Protein AF-A0A843VJZ0-F1 (afdb_monomer)

Radius of gyration: 26.39 Å; Cα contacts (8 Å, |Δi|>4): 184; chains: 1; bounding box: 66×62×60 Å

Mean predicted aligned error: 15.88 Å

Sequence (213 aa):
MGRRHRRNRHEMEWVTSPTYSGSPREALRLHPPTPLMLPHRANADVKLAGCDVPKGSNVLVNVWAIARNPAVWNLLEFRPERFADEDVDMKGHDFRLLPFGAGRRVCPGAQLGINMVQSMLGHLLHQFRWERRTRIISQPAPFFSLSAVSSLSSPATSIASRRAACLRQTLTSLNDLTKINRIVHGPAAGLLTNSTLSQPLIDSETKVPVAPW

Solvent-accessible surface area (backbone atoms only — not comparable to full-atom values): 13444 Å² total; per-residue (Å²): 128,74,72,68,67,64,60,56,56,70,74,50,52,59,70,73,30,47,50,56,65,13,35,62,57,41,47,33,36,78,56,37,93,53,40,42,51,76,74,41,67,36,90,48,71,43,74,56,98,86,42,82,42,54,53,69,40,79,45,68,50,54,43,49,57,52,38,59,32,67,94,81,37,86,70,96,66,92,55,22,52,64,52,60,83,39,97,74,43,61,86,28,83,30,86,66,36,45,66,35,38,44,72,99,74,33,47,91,56,44,69,59,52,54,54,48,52,53,51,52,51,49,52,51,61,72,45,33,44,80,44,76,64,77,76,85,75,84,72,88,75,75,93,83,49,85,68,56,77,64,65,76,75,64,77,89,52,64,49,74,44,73,34,69,74,50,53,53,52,54,52,50,51,52,54,48,49,53,48,50,48,42,68,77,56,43,99,76,72,80,81,85,85,79,90,81,79,82,82,84,87,80,86,78,90,73,91,72,84,88,74,93,133

Nearest PDB structures (foldseek):
  5e58-assembly2_B  TM=8.315E-01  e=1.758E-06  Neotoma lepida
  4mgj-assembly1_A  TM=8.203E-01  e=2.992E-06  Oryctolagus cuniculus
  5uda-assembly2_B  TM=8.075E-01  e=2.506E-06  Homo sapiens
  5em4-assembly2_B  TM=7.477E-01  e=1.865E-06  Oryctolagus cuniculus
  5e0e-assembly1_A  TM=8.015E-01  e=8.665E-06  Neotoma lepida

pLDDT: mean 73.0, std 22.23, range [28.52, 97.81]

Structure (mmCIF, N/CA/C/O backbone):
data_AF-A0A843VJZ0-F1
#
_entry.id   AF-A0A843VJZ0-F1
#
loop_
_atom_site.group_PDB
_atom_site.id
_atom_site.type_symbol
_atom_site.label_atom_id
_atom_site.label_alt_id
_atom_site.label_comp_id
_atom_site.label_asym_id
_atom_site.label_entity_id
_atom_site.label_seq_id
_atom_site.pdbx_PDB_ins_code
_atom_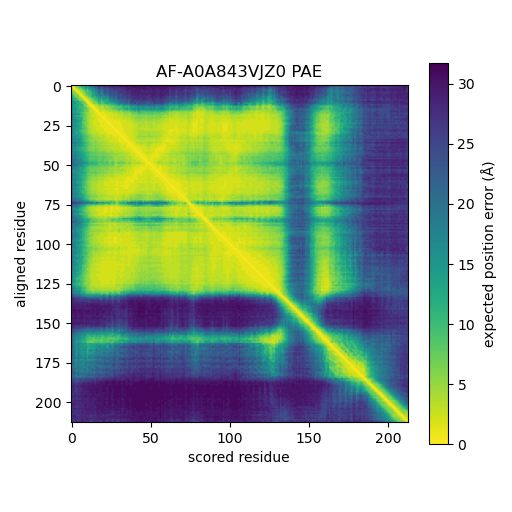site.Cartn_x
_atom_site.Cartn_y
_atom_site.Cartn_z
_atom_site.occupancy
_atom_site.B_iso_or_equiv
_atom_site.auth_seq_id
_atom_site.auth_comp_id
_atom_site.auth_asym_id
_atom_site.auth_atom_id
_atom_site.pdbx_PDB_model_num
ATOM 1 N N . MET A 1 1 ? 17.760 19.733 -35.807 1.00 40.78 1 MET A N 1
ATOM 2 C CA . MET A 1 1 ? 17.011 19.477 -34.550 1.00 40.78 1 MET A CA 1
ATOM 3 C C . MET A 1 1 ? 16.025 18.288 -34.581 1.00 40.78 1 MET A C 1
ATOM 5 O O . MET A 1 1 ? 15.711 17.785 -33.513 1.00 40.78 1 MET A O 1
ATOM 9 N N . GLY A 1 2 ? 15.581 17.753 -35.732 1.00 41.97 2 GLY A N 1
ATOM 10 C CA . GLY A 1 2 ? 14.480 16.760 -35.782 1.00 41.97 2 GLY A CA 1
ATOM 11 C C . GLY A 1 2 ? 14.785 15.263 -35.542 1.00 41.97 2 GLY A C 1
ATOM 12 O O . GLY A 1 2 ? 13.853 14.487 -35.360 1.00 41.97 2 GLY A O 1
ATOM 13 N N . ARG A 1 3 ? 16.051 14.808 -35.518 1.00 34.94 3 ARG A N 1
ATOM 14 C CA . ARG A 1 3 ? 16.377 13.360 -35.403 1.00 34.94 3 ARG A CA 1
ATOM 15 C C . ARG A 1 3 ? 16.546 12.833 -33.966 1.00 34.94 3 ARG A C 1
ATOM 17 O O . ARG A 1 3 ? 16.352 11.640 -33.753 1.00 34.94 3 ARG A O 1
ATOM 24 N N . ARG A 1 4 ? 16.871 13.687 -32.981 1.00 40.12 4 ARG A N 1
ATOM 25 C CA . ARG A 1 4 ? 16.952 13.291 -31.553 1.00 40.12 4 ARG A CA 1
ATOM 26 C C . ARG A 1 4 ? 15.564 13.081 -30.939 1.00 40.12 4 ARG A C 1
ATOM 28 O O . ARG A 1 4 ? 15.355 12.110 -30.228 1.00 40.12 4 ARG A O 1
ATOM 35 N N . HIS A 1 5 ? 14.601 13.936 -31.279 1.00 34.31 5 HIS A N 1
ATOM 36 C CA . HIS A 1 5 ? 13.263 13.909 -30.682 1.00 34.31 5 HIS A CA 1
ATOM 37 C C . HIS A 1 5 ? 12.421 12.686 -31.104 1.00 34.31 5 HIS A C 1
ATOM 39 O O . HIS A 1 5 ? 11.593 12.204 -30.338 1.00 34.31 5 HIS A O 1
ATOM 45 N N . ARG A 1 6 ? 12.664 12.132 -32.302 1.00 36.22 6 ARG A N 1
ATOM 46 C CA . ARG A 1 6 ? 11.943 10.951 -32.813 1.00 36.22 6 ARG A CA 1
ATOM 47 C C . ARG A 1 6 ? 12.453 9.625 -32.225 1.00 36.22 6 ARG A C 1
ATOM 49 O O . ARG A 1 6 ? 11.693 8.670 -32.159 1.00 36.22 6 ARG A O 1
ATOM 56 N N . ARG A 1 7 ? 13.713 9.569 -31.767 1.00 44.16 7 ARG A N 1
ATOM 57 C CA . ARG A 1 7 ? 14.338 8.351 -31.214 1.00 44.16 7 ARG A CA 1
ATOM 58 C C . ARG A 1 7 ? 13.906 8.070 -29.767 1.00 44.16 7 ARG A C 1
ATOM 60 O O . ARG A 1 7 ? 13.700 6.918 -29.421 1.00 44.16 7 ARG A O 1
ATOM 67 N N . ASN A 1 8 ? 13.656 9.118 -28.979 1.00 47.16 8 ASN A N 1
ATOM 68 C CA . ASN A 1 8 ? 13.219 8.987 -27.582 1.00 47.16 8 ASN A CA 1
ATOM 69 C C . ASN A 1 8 ? 11.754 8.537 -27.425 1.00 47.16 8 ASN A C 1
ATOM 71 O O . ASN A 1 8 ? 11.366 8.110 -26.344 1.00 47.16 8 ASN A O 1
ATOM 75 N N . ARG A 1 9 ? 10.923 8.648 -28.473 1.00 47.62 9 ARG A N 1
ATOM 76 C CA . ARG A 1 9 ? 9.475 8.397 -28.365 1.00 47.62 9 ARG A CA 1
ATOM 77 C C . ARG A 1 9 ? 9.140 6.907 -28.204 1.00 47.62 9 ARG A C 1
ATOM 79 O O . ARG A 1 9 ? 8.295 6.583 -27.384 1.00 47.62 9 ARG A O 1
ATOM 86 N N . HIS A 1 10 ? 9.851 6.020 -28.905 1.00 50.84 10 HIS A N 1
ATOM 87 C CA . HIS A 1 10 ? 9.716 4.564 -28.730 1.00 50.84 10 HIS A CA 1
ATOM 88 C C . HIS A 1 10 ? 10.416 4.049 -27.463 1.00 50.84 10 HIS A C 1
ATOM 90 O O . HIS A 1 10 ? 10.032 3.030 -26.904 1.00 50.84 10 HIS A O 1
ATOM 96 N N . GLU A 1 11 ? 11.440 4.757 -26.977 1.00 56.56 11 GLU A N 1
ATOM 97 C CA . GLU A 1 11 ? 12.234 4.321 -25.821 1.00 56.56 11 GLU A CA 1
ATOM 98 C C . GLU A 1 11 ? 11.494 4.493 -24.481 1.00 56.56 11 GLU A C 1
ATOM 100 O O . GLU A 1 11 ? 11.902 3.895 -23.492 1.00 56.56 11 GLU A O 1
ATOM 105 N N . MET A 1 12 ? 10.390 5.255 -24.442 1.00 59.66 12 MET A N 1
ATOM 106 C CA . MET A 1 12 ? 9.556 5.462 -23.243 1.00 59.66 12 MET A CA 1
ATOM 107 C C . MET A 1 12 ? 8.128 4.907 -23.358 1.00 59.66 12 MET A C 1
ATOM 109 O O . MET A 1 12 ? 7.332 5.076 -22.441 1.00 59.66 12 MET A O 1
ATOM 113 N N . GLU A 1 13 ? 7.803 4.195 -24.437 1.00 67.62 13 GLU A N 1
ATOM 114 C CA . GLU A 1 13 ? 6.479 3.589 -24.662 1.00 67.62 13 GLU A CA 1
ATOM 115 C C . GLU A 1 13 ? 6.115 2.541 -23.588 1.00 67.62 13 GLU A C 1
ATOM 117 O O . GLU A 1 13 ? 4.954 2.347 -23.233 1.00 67.62 13 GLU A O 1
ATOM 122 N N . TRP A 1 14 ? 7.121 1.923 -22.970 1.00 72.56 14 TRP A N 1
ATOM 123 C CA . TRP A 1 14 ? 6.929 0.990 -21.859 1.00 72.56 14 TRP A CA 1
ATOM 124 C C . TRP A 1 14 ? 6.528 1.677 -20.542 1.00 72.56 14 TRP A C 1
ATOM 126 O O . TRP A 1 14 ? 5.981 1.012 -19.666 1.00 72.56 14 TRP A O 1
ATOM 136 N N . VAL A 1 15 ? 6.748 2.988 -20.384 1.00 74.88 15 VAL A N 1
ATOM 137 C CA . VAL A 1 15 ? 6.322 3.749 -19.188 1.00 74.88 15 VAL A CA 1
ATOM 138 C C . VAL A 1 15 ? 4.796 3.873 -19.142 1.00 74.88 15 VAL A C 1
ATOM 140 O O . VAL A 1 15 ? 4.204 4.002 -18.077 1.00 74.88 15 VAL A O 1
ATOM 143 N N . THR A 1 16 ? 4.137 3.773 -20.295 1.00 77.25 16 THR A N 1
ATOM 144 C CA . THR A 1 16 ? 2.676 3.691 -20.398 1.00 77.25 16 THR A CA 1
ATOM 145 C C . THR A 1 16 ? 2.157 2.253 -20.403 1.00 77.25 16 THR A C 1
ATOM 147 O O . THR A 1 16 ? 0.953 2.047 -20.523 1.00 77.25 16 THR A O 1
ATOM 150 N N . SER A 1 17 ? 3.034 1.247 -20.283 1.00 86.06 17 SER A N 1
ATOM 151 C CA . SER A 1 17 ? 2.601 -0.152 -20.274 1.00 86.06 17 SER A CA 1
ATOM 152 C C . SER A 1 17 ? 1.854 -0.499 -18.979 1.00 86.06 17 SER A C 1
ATOM 154 O O . SER A 1 17 ? 2.269 -0.052 -17.901 1.00 86.06 17 SER A O 1
ATOM 156 N N . PRO A 1 18 ? 0.817 -1.355 -19.048 1.00 85.56 18 PRO A N 1
ATOM 157 C CA . PRO A 1 18 ? 0.077 -1.770 -17.860 1.00 85.56 18 PRO A CA 1
ATOM 158 C C . PRO A 1 18 ? 0.953 -2.473 -16.816 1.00 85.56 18 PRO A C 1
ATOM 160 O O . PRO A 1 18 ? 0.774 -2.281 -15.612 1.00 85.56 18 PRO A O 1
ATOM 163 N N . THR A 1 19 ? 1.959 -3.230 -17.265 1.00 88.62 19 THR A N 1
ATOM 164 C CA . THR A 1 19 ? 2.934 -3.890 -16.391 1.00 88.62 19 THR A CA 1
ATOM 165 C C . THR A 1 19 ? 3.706 -2.876 -15.550 1.00 88.62 19 THR A C 1
ATOM 167 O O . THR A 1 19 ? 3.837 -3.042 -14.337 1.00 88.62 19 THR A O 1
ATOM 170 N N . TYR A 1 20 ? 4.202 -1.793 -16.155 1.00 90.62 20 TYR A N 1
ATOM 171 C CA . TYR A 1 20 ? 4.941 -0.770 -15.415 1.00 90.62 20 TYR A CA 1
ATOM 172 C C . TYR A 1 20 ? 4.035 0.005 -14.453 1.00 90.62 20 TYR A C 1
ATOM 174 O O . TYR A 1 20 ? 4.377 0.141 -13.277 1.00 90.62 20 TYR A O 1
ATOM 182 N N . SER A 1 21 ? 2.868 0.470 -14.910 1.00 88.62 21 SER A N 1
ATOM 183 C CA . SER A 1 21 ? 1.948 1.236 -14.061 1.00 88.62 21 SER A CA 1
ATOM 184 C C . SER A 1 21 ? 1.389 0.409 -12.898 1.00 88.62 21 SER A C 1
ATOM 186 O O . SER A 1 21 ? 1.184 0.944 -11.807 1.00 88.62 21 SER A O 1
ATOM 188 N N . GLY A 1 22 ? 1.176 -0.895 -13.108 1.00 91.31 22 GLY A N 1
ATOM 189 C CA . GLY A 1 22 ? 0.698 -1.834 -12.093 1.00 91.31 22 GLY A CA 1
ATOM 190 C C . GLY A 1 22 ? 1.782 -2.342 -11.138 1.00 91.31 22 GLY A C 1
ATOM 191 O O . GLY A 1 22 ? 1.463 -2.776 -10.032 1.00 91.31 22 GLY A O 1
ATOM 192 N N . SER A 1 23 ? 3.066 -2.254 -11.504 1.00 92.31 23 SER A N 1
ATOM 193 C CA . SER A 1 23 ? 4.167 -2.818 -10.705 1.00 92.31 23 SER A CA 1
ATOM 194 C C . SER A 1 23 ? 4.259 -2.233 -9.288 1.00 92.31 23 SER A C 1
ATOM 196 O O . SER A 1 23 ? 4.361 -3.014 -8.341 1.00 92.31 23 SER A O 1
ATOM 198 N N . PRO A 1 24 ? 4.169 -0.902 -9.076 1.00 92.75 24 PRO A N 1
ATOM 199 C CA . PRO A 1 24 ? 4.152 -0.332 -7.728 1.00 92.75 24 PRO A CA 1
ATOM 200 C C . PRO A 1 24 ? 2.954 -0.793 -6.893 1.00 92.75 24 PRO A C 1
ATOM 202 O O . PRO A 1 24 ? 3.112 -1.057 -5.703 1.00 92.75 24 PRO A O 1
ATOM 205 N N . ARG A 1 25 ? 1.772 -0.921 -7.512 1.00 92.81 25 ARG A N 1
ATOM 206 C CA . ARG A 1 25 ? 0.550 -1.395 -6.842 1.00 92.81 25 ARG A CA 1
ATOM 207 C C . ARG A 1 25 ? 0.727 -2.834 -6.368 1.00 92.81 25 ARG A C 1
ATOM 209 O O . ARG A 1 25 ? 0.477 -3.131 -5.204 1.00 92.81 25 ARG A O 1
ATOM 216 N N . GLU A 1 26 ? 1.240 -3.701 -7.240 1.00 93.62 26 GLU A N 1
ATOM 217 C CA . GLU A 1 26 ? 1.457 -5.113 -6.917 1.00 93.62 26 GLU A CA 1
ATOM 218 C C . GLU A 1 26 ? 2.560 -5.307 -5.876 1.00 93.62 26 GLU A C 1
ATOM 220 O O . GLU A 1 26 ? 2.414 -6.100 -4.943 1.00 93.62 26 GLU A O 1
ATOM 225 N N . ALA A 1 27 ? 3.640 -4.529 -5.981 1.00 93.69 27 ALA A N 1
ATOM 226 C CA . ALA A 1 27 ? 4.720 -4.540 -5.004 1.00 93.69 27 ALA A CA 1
ATOM 227 C C . ALA A 1 27 ? 4.219 -4.130 -3.615 1.00 93.69 27 ALA A C 1
ATOM 229 O O . ALA A 1 27 ? 4.541 -4.796 -2.638 1.00 93.69 27 ALA A O 1
ATOM 230 N N . LEU A 1 28 ? 3.397 -3.082 -3.521 1.00 93.25 28 LEU A N 1
ATOM 231 C CA . LEU A 1 28 ? 2.836 -2.610 -2.254 1.00 93.25 28 LEU A CA 1
ATOM 232 C C . LEU A 1 28 ? 1.724 -3.518 -1.709 1.00 93.25 28 LEU A C 1
ATOM 234 O O . LEU A 1 28 ? 1.561 -3.603 -0.492 1.00 93.25 28 LEU A O 1
ATOM 238 N N . ARG A 1 29 ? 0.994 -4.233 -2.575 1.00 93.81 29 ARG A N 1
ATOM 239 C CA . ARG A 1 29 ? 0.046 -5.280 -2.166 1.00 93.81 29 ARG A CA 1
ATOM 240 C C . ARG A 1 29 ? 0.780 -6.431 -1.475 1.00 93.81 29 ARG A C 1
ATOM 242 O O . ARG A 1 29 ? 0.421 -6.843 -0.372 1.00 93.81 29 ARG A O 1
ATOM 249 N N . LEU A 1 30 ? 1.828 -6.956 -2.109 1.00 92.75 30 LEU A N 1
ATOM 250 C CA . LEU A 1 30 ? 2.592 -8.073 -1.555 1.00 92.75 30 LEU A CA 1
ATOM 251 C C . LEU A 1 30 ? 3.516 -7.626 -0.416 1.00 92.75 30 LEU A C 1
ATOM 253 O O . LEU A 1 30 ? 3.645 -8.330 0.581 1.00 92.75 30 LEU A O 1
ATOM 257 N N . HIS A 1 31 ? 4.110 -6.447 -0.486 1.00 92.50 31 HIS A N 1
ATOM 258 C CA . HIS A 1 31 ? 5.094 -5.980 0.488 1.00 92.50 31 HIS A CA 1
ATOM 259 C C . HIS A 1 31 ? 4.709 -4.604 1.046 1.00 92.50 31 HIS A C 1
ATOM 261 O O . HIS A 1 31 ? 5.428 -3.628 0.819 1.00 92.50 31 HIS A O 1
ATOM 267 N N . PRO A 1 32 ? 3.587 -4.500 1.787 1.00 91.12 32 PRO A N 1
ATOM 268 C CA . PRO A 1 32 ? 3.215 -3.247 2.425 1.00 91.12 32 PRO A CA 1
ATOM 269 C C . PRO A 1 32 ? 4.280 -2.880 3.474 1.00 91.12 32 PRO A C 1
ATOM 271 O O . PRO A 1 32 ? 4.565 -3.705 4.346 1.00 91.12 32 PRO A O 1
ATOM 274 N N . PRO A 1 33 ? 4.852 -1.661 3.443 1.00 90.06 33 PRO A N 1
ATOM 275 C CA . PRO A 1 33 ? 5.859 -1.236 4.421 1.00 90.06 33 PRO A CA 1
ATOM 276 C C . PRO A 1 33 ? 5.349 -1.251 5.869 1.00 90.06 33 PRO A C 1
ATOM 278 O O . PRO A 1 33 ? 6.116 -1.463 6.803 1.00 90.06 33 PRO A O 1
ATOM 281 N N . THR A 1 34 ? 4.043 -1.042 6.056 1.00 91.56 34 THR A N 1
ATOM 282 C CA . THR A 1 34 ? 3.358 -1.000 7.355 1.00 91.56 34 THR A CA 1
ATOM 283 C C . THR A 1 34 ? 2.251 -2.066 7.417 1.00 91.56 34 THR A C 1
ATOM 285 O O . THR A 1 34 ? 1.069 -1.739 7.359 1.00 91.56 34 THR A O 1
ATOM 288 N N . PRO A 1 35 ? 2.582 -3.364 7.557 1.00 93.31 35 PRO A N 1
ATOM 289 C CA . PRO A 1 35 ? 1.620 -4.467 7.413 1.00 93.31 35 PRO A CA 1
ATOM 290 C C . PRO A 1 35 ? 0.445 -4.456 8.411 1.00 93.31 35 PRO A C 1
ATOM 292 O O . PRO A 1 35 ? -0.605 -5.020 8.104 1.00 93.31 35 PRO A O 1
ATOM 295 N N . LEU A 1 36 ? 0.601 -3.810 9.573 1.00 95.12 36 LEU A N 1
ATOM 296 C CA . LEU A 1 36 ? -0.442 -3.641 10.601 1.00 95.12 36 LEU A CA 1
ATOM 297 C C . LEU A 1 36 ? -0.946 -2.193 10.746 1.00 95.12 36 LEU A C 1
ATOM 299 O O . LEU A 1 36 ? -1.737 -1.905 11.648 1.00 95.12 36 LEU A O 1
ATOM 303 N N . MET A 1 37 ? -0.496 -1.293 9.862 1.00 93.12 37 MET A N 1
ATOM 304 C CA . MET A 1 37 ? -0.720 0.155 9.947 1.00 93.12 37 MET A CA 1
ATOM 305 C C . MET A 1 37 ? -0.286 0.769 11.290 1.00 93.12 37 MET A C 1
ATOM 307 O O . MET A 1 37 ? 0.243 0.101 12.180 1.00 93.12 37 MET A O 1
ATOM 311 N N . LEU A 1 38 ? -0.432 2.089 11.415 1.00 93.44 38 LEU A N 1
ATOM 312 C CA . LEU A 1 38 ? -0.255 2.749 12.705 1.00 93.44 38 LEU A CA 1
ATOM 313 C C . LEU A 1 38 ? -1.465 2.442 13.603 1.00 93.44 38 LEU A C 1
ATOM 315 O O . LEU A 1 38 ? -2.593 2.453 13.103 1.00 93.44 38 LEU A O 1
ATOM 319 N N . PRO A 1 39 ? -1.266 2.203 14.913 1.00 94.56 39 PRO A N 1
ATOM 320 C CA . PRO A 1 39 ? -2.371 1.964 15.829 1.00 94.56 39 PRO A CA 1
ATOM 321 C C . PRO A 1 39 ? -3.369 3.125 15.827 1.00 94.56 39 PRO A C 1
ATOM 323 O O . PRO A 1 39 ? -3.003 4.292 15.989 1.00 94.56 39 PRO A O 1
ATOM 326 N N . HIS A 1 40 ? -4.647 2.792 15.691 1.00 95.00 40 HIS A N 1
ATOM 327 C CA . HIS A 1 40 ? -5.753 3.698 15.960 1.00 95.00 40 HIS A CA 1
ATOM 328 C C . HIS A 1 40 ? -6.211 3.530 17.407 1.00 95.00 40 HIS A C 1
ATOM 330 O O . HIS A 1 40 ? -6.046 2.464 17.995 1.00 95.00 40 HIS A O 1
ATOM 336 N N . ARG A 1 41 ? -6.826 4.568 17.978 1.00 95.81 41 ARG A N 1
ATOM 337 C CA . ARG A 1 41 ? -7.435 4.500 19.309 1.00 95.81 41 ARG A CA 1
ATOM 338 C C . ARG A 1 41 ? -8.927 4.787 19.220 1.00 95.81 41 ARG A C 1
ATOM 340 O O . ARG A 1 41 ? -9.324 5.764 18.583 1.00 95.81 41 ARG A O 1
ATOM 347 N N . ALA A 1 42 ? -9.741 3.939 19.842 1.00 96.31 42 ALA A N 1
ATOM 348 C CA . ALA A 1 42 ? -11.185 4.133 19.901 1.00 96.31 42 ALA A CA 1
ATOM 349 C C . ALA A 1 42 ? -11.520 5.357 20.771 1.00 96.31 42 ALA A C 1
ATOM 351 O O . ALA A 1 42 ? -11.132 5.424 21.937 1.00 96.31 42 ALA A O 1
ATOM 352 N N . ASN A 1 43 ? -12.243 6.331 20.214 1.00 95.62 43 ASN A N 1
ATOM 353 C CA . ASN A 1 43 ? -12.630 7.552 20.937 1.00 95.62 43 ASN A CA 1
ATOM 354 C C . ASN A 1 43 ? -13.950 7.411 21.715 1.00 95.62 43 ASN A C 1
ATOM 356 O O . ASN A 1 43 ? -14.241 8.241 22.577 1.00 95.62 43 ASN A O 1
ATOM 360 N N . ALA A 1 44 ? -14.721 6.368 21.423 1.00 96.56 44 ALA A N 1
ATOM 361 C CA . ALA A 1 44 ? -15.979 6.011 22.065 1.00 96.56 44 ALA A CA 1
ATOM 362 C C . ALA A 1 44 ? -16.132 4.484 22.043 1.00 96.56 44 ALA A C 1
ATOM 364 O O . ALA A 1 44 ? -15.377 3.811 21.336 1.00 96.56 44 ALA A O 1
ATOM 365 N N . ASP A 1 45 ? -17.099 3.970 22.797 1.00 97.00 45 ASP A N 1
ATOM 366 C CA . ASP A 1 45 ? -17.508 2.571 22.698 1.00 97.00 45 ASP A CA 1
ATOM 367 C C . ASP A 1 45 ? -18.167 2.357 21.331 1.00 97.00 45 ASP A C 1
ATOM 369 O O . ASP A 1 45 ? -19.095 3.078 20.955 1.00 97.00 45 ASP A O 1
ATOM 373 N N . VAL A 1 46 ? -17.642 1.416 20.548 1.00 96.12 46 VAL A N 1
ATOM 374 C CA . VAL A 1 46 ? -18.100 1.150 19.177 1.00 96.12 46 VAL A CA 1
ATOM 375 C C . VAL A 1 46 ? -18.228 -0.343 18.936 1.00 96.12 46 VAL A C 1
ATOM 377 O O . VAL A 1 46 ? -17.464 -1.133 19.480 1.00 96.12 46 VAL A O 1
ATOM 380 N N . LYS A 1 47 ? -19.158 -0.736 18.068 1.00 95.81 47 LYS A N 1
ATOM 381 C CA . LYS A 1 47 ? -19.323 -2.131 17.659 1.00 95.81 47 LYS A CA 1
ATOM 382 C C . LYS A 1 47 ? -18.690 -2.357 16.287 1.00 95.81 47 LYS A C 1
ATOM 384 O O . LYS A 1 47 ? -19.087 -1.716 15.316 1.00 95.81 47 LYS A O 1
ATOM 389 N N . LEU A 1 48 ? -17.712 -3.258 16.196 1.00 92.31 48 LEU A N 1
ATOM 390 C CA . LEU A 1 48 ? -17.011 -3.616 14.957 1.00 92.31 48 LEU A CA 1
ATOM 391 C C . LEU A 1 48 ? -17.244 -5.091 14.633 1.00 92.31 48 LEU A C 1
ATOM 393 O O . LEU A 1 48 ? -16.876 -5.956 15.417 1.00 92.31 48 LEU A O 1
ATOM 397 N N . ALA A 1 49 ? -17.849 -5.381 13.476 1.00 90.62 49 ALA A N 1
ATOM 398 C CA . ALA A 1 49 ? -18.140 -6.749 13.021 1.00 90.62 49 ALA A CA 1
ATOM 399 C C . ALA A 1 49 ? -18.862 -7.629 14.070 1.00 90.62 49 ALA A C 1
ATOM 401 O O . ALA A 1 49 ? -18.646 -8.833 14.140 1.00 90.62 49 ALA A O 1
ATOM 402 N N . GLY A 1 50 ? -19.714 -7.019 14.902 1.00 93.94 50 GLY A N 1
ATOM 403 C CA . GLY A 1 50 ? -20.424 -7.707 15.984 1.00 93.94 50 GLY A CA 1
ATOM 404 C C . GLY A 1 50 ? -19.696 -7.726 17.334 1.00 93.94 50 GLY A C 1
ATOM 405 O O . GLY A 1 50 ? -20.334 -8.054 18.329 1.00 93.94 50 GLY A O 1
ATOM 406 N N . CYS A 1 51 ? -18.428 -7.313 17.393 1.00 94.88 51 CYS A N 1
ATOM 407 C CA . CYS A 1 51 ? -17.634 -7.224 18.620 1.00 94.88 51 CYS A CA 1
ATOM 408 C C . CYS A 1 51 ? -17.715 -5.828 19.247 1.00 94.88 51 CYS A C 1
ATOM 410 O O . CYS A 1 51 ? -17.547 -4.825 18.548 1.00 94.88 51 CYS A O 1
ATOM 412 N N . ASP A 1 52 ? -17.908 -5.761 20.563 1.00 96.56 52 ASP A N 1
ATOM 413 C CA . ASP A 1 52 ? -17.886 -4.501 21.306 1.00 96.56 52 ASP A CA 1
ATOM 414 C C . ASP A 1 52 ? -16.435 -4.077 21.585 1.00 96.56 52 ASP A C 1
ATOM 416 O O . ASP A 1 52 ? -15.649 -4.813 22.183 1.00 96.56 52 ASP A O 1
ATOM 420 N N . VAL A 1 53 ? -16.066 -2.885 21.118 1.00 96.88 53 VAL A N 1
ATOM 421 C CA . VAL A 1 53 ? -14.738 -2.287 21.277 1.00 96.88 53 VAL A CA 1
ATOM 422 C C . VAL A 1 53 ? -14.859 -1.089 22.216 1.00 96.88 53 VAL A C 1
ATOM 424 O O . VAL A 1 53 ? -15.386 -0.049 21.809 1.00 96.88 53 VAL A O 1
ATOM 427 N N . PRO A 1 54 ? -14.374 -1.203 23.463 1.00 97.50 54 PRO A N 1
ATOM 428 C CA . PRO A 1 54 ? -14.496 -0.130 24.434 1.00 97.50 54 PRO A CA 1
ATOM 429 C C . PRO A 1 54 ? -13.592 1.054 24.084 1.00 97.50 54 PRO A C 1
ATOM 431 O O . PRO A 1 54 ? -12.523 0.912 23.469 1.00 97.50 54 PRO A O 1
ATOM 434 N N . LYS A 1 55 ? -14.000 2.239 24.530 1.00 97.81 55 LYS A N 1
ATOM 435 C CA . LYS A 1 55 ? -13.250 3.485 24.417 1.00 97.81 55 LYS A CA 1
ATOM 436 C C . LYS A 1 55 ? -11.840 3.311 24.976 1.00 97.81 55 LYS A C 1
ATOM 438 O O . LYS A 1 55 ? -11.621 2.762 26.050 1.00 97.81 55 LYS A O 1
ATOM 443 N N . GLY A 1 56 ? -10.863 3.840 24.249 1.00 96.38 56 GLY A N 1
ATOM 444 C CA . GLY A 1 56 ? -9.455 3.788 24.619 1.00 96.38 56 GLY A CA 1
ATOM 445 C C . GLY A 1 56 ? -8.707 2.558 24.106 1.00 96.38 56 GLY A C 1
ATOM 446 O O . GLY A 1 56 ? -7.478 2.574 24.195 1.00 96.38 56 GLY A O 1
ATOM 447 N N . SER A 1 57 ? -9.400 1.569 23.529 1.00 96.75 57 SER A N 1
ATOM 448 C CA . SER A 1 57 ? -8.790 0.387 22.905 1.00 96.75 57 SER A CA 1
ATOM 449 C C . SER A 1 57 ? -7.898 0.753 21.720 1.00 96.75 57 SER A C 1
ATOM 451 O O . SER A 1 57 ? -8.238 1.640 20.929 1.00 96.75 57 SER A O 1
ATOM 453 N N . ASN A 1 58 ? -6.782 0.033 21.574 1.00 95.75 58 ASN A N 1
ATOM 454 C CA . ASN A 1 58 ? -5.923 0.111 20.395 1.00 95.75 58 ASN A CA 1
ATOM 455 C C . ASN A 1 58 ? -6.464 -0.808 19.295 1.00 95.75 58 ASN A C 1
ATOM 457 O O . ASN A 1 58 ? -6.716 -1.986 19.532 1.00 95.75 58 ASN A O 1
ATOM 461 N N . VAL A 1 59 ? -6.604 -0.270 18.087 1.00 94.69 59 VAL A N 1
ATOM 462 C CA . VAL A 1 59 ? -7.109 -0.975 16.908 1.00 94.69 59 VAL A CA 1
ATOM 463 C C . VAL A 1 59 ? -6.027 -0.965 15.835 1.00 94.69 59 VAL A C 1
ATOM 465 O O . VAL A 1 59 ? -5.524 0.093 15.454 1.00 94.69 59 VAL A O 1
ATOM 468 N N . LEU A 1 60 ? -5.672 -2.150 15.348 1.00 95.00 60 LEU A N 1
ATOM 469 C CA . LEU A 1 60 ? -4.687 -2.356 14.289 1.00 95.00 60 LEU A CA 1
ATOM 470 C C . LEU A 1 60 ? -5.394 -2.878 13.042 1.00 95.00 60 LEU A C 1
ATOM 472 O O . LEU A 1 60 ? -6.262 -3.745 13.134 1.00 95.00 60 LEU A O 1
ATOM 476 N N . VAL A 1 61 ? -5.003 -2.371 11.874 1.00 94.44 61 VAL A N 1
ATOM 477 C CA . VAL A 1 61 ? -5.564 -2.811 10.593 1.00 94.44 61 VAL A CA 1
ATOM 478 C C . VAL A 1 61 ? -4.541 -3.701 9.908 1.00 94.44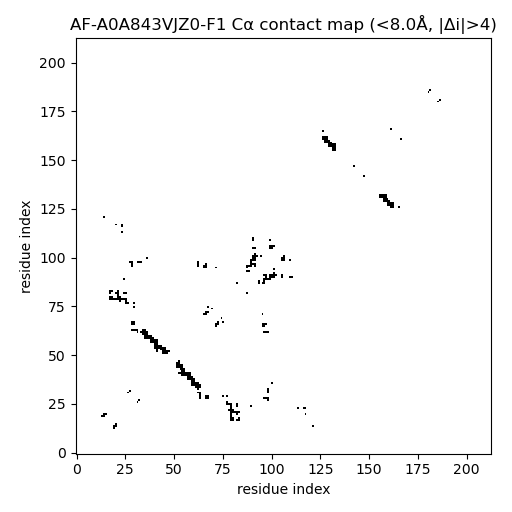 61 VAL A C 1
ATOM 480 O O . VAL A 1 61 ? -3.496 -3.232 9.462 1.00 94.44 61 VAL A O 1
ATOM 483 N N . ASN A 1 62 ? -4.847 -4.994 9.804 1.00 94.88 62 ASN A N 1
ATOM 484 C CA . ASN A 1 62 ? -3.968 -5.962 9.156 1.00 94.88 62 ASN A CA 1
ATOM 485 C C . ASN A 1 62 ? -4.081 -5.877 7.626 1.00 94.88 62 ASN A C 1
ATOM 487 O O . ASN A 1 62 ? -4.728 -6.701 6.976 1.00 94.88 62 ASN A O 1
ATOM 491 N N . VAL A 1 63 ? -3.443 -4.862 7.045 1.00 94.75 63 VAL A N 1
ATOM 492 C CA . VAL A 1 63 ? -3.430 -4.653 5.592 1.00 94.75 63 VAL A CA 1
ATOM 493 C C . VAL A 1 63 ? -2.699 -5.771 4.854 1.00 94.75 63 VAL A C 1
ATOM 495 O O . VAL A 1 63 ? -3.055 -6.076 3.719 1.00 94.75 63 VAL A O 1
ATOM 498 N N . TRP A 1 64 ? -1.730 -6.434 5.496 1.00 93.62 64 TRP A N 1
ATOM 499 C CA . TRP A 1 64 ? -1.025 -7.577 4.911 1.00 93.62 64 TRP A CA 1
ATOM 500 C C . TRP A 1 64 ? -1.963 -8.756 4.636 1.00 93.62 64 TRP A C 1
ATOM 502 O O . TRP A 1 64 ? -1.872 -9.370 3.571 1.00 93.62 64 TRP A O 1
ATOM 512 N N . ALA A 1 65 ? -2.880 -9.040 5.567 1.00 93.38 65 ALA A N 1
ATOM 513 C CA . ALA A 1 65 ? -3.889 -10.082 5.404 1.00 93.38 65 ALA A CA 1
ATOM 514 C C . ALA A 1 65 ? -4.936 -9.696 4.351 1.00 93.38 65 ALA A C 1
ATOM 516 O O . ALA A 1 65 ? -5.262 -10.513 3.493 1.00 93.38 65 ALA A O 1
ATOM 517 N N . ILE A 1 66 ? -5.411 -8.444 4.362 1.00 92.81 66 ILE A N 1
ATOM 518 C CA . ILE A 1 66 ? -6.374 -7.938 3.366 1.00 92.81 66 ILE A CA 1
ATOM 519 C C . ILE A 1 66 ? -5.806 -8.077 1.948 1.00 92.81 66 ILE A C 1
ATOM 521 O O . ILE A 1 66 ? -6.456 -8.632 1.064 1.00 92.81 66 ILE A O 1
ATOM 525 N N . ALA A 1 67 ? -4.555 -7.659 1.750 1.00 91.50 67 ALA A N 1
ATOM 526 C CA . ALA A 1 67 ? -3.866 -7.690 0.462 1.00 91.50 67 ALA A CA 1
ATOM 527 C C . ALA A 1 67 ? -3.588 -9.111 -0.080 1.00 91.50 67 ALA A C 1
ATOM 529 O O . ALA A 1 67 ? -3.163 -9.273 -1.227 1.00 91.50 67 ALA A O 1
ATOM 530 N N . ARG A 1 68 ? -3.810 -10.147 0.739 1.00 91.44 68 ARG A N 1
ATOM 531 C CA . ARG A 1 68 ? -3.600 -11.572 0.425 1.00 91.44 68 ARG A CA 1
ATOM 532 C C . ARG A 1 68 ? -4.861 -12.415 0.539 1.00 91.44 68 ARG A C 1
ATOM 534 O O . ARG A 1 68 ? -4.785 -13.629 0.373 1.00 91.44 68 ARG A O 1
ATOM 541 N N . ASN A 1 69 ? -5.995 -11.798 0.850 1.00 92.06 69 ASN A N 1
ATOM 542 C CA . ASN A 1 69 ? -7.236 -12.524 1.025 1.00 92.06 69 ASN A CA 1
ATOM 543 C C . ASN A 1 69 ? -7.645 -13.171 -0.314 1.00 92.06 69 ASN A C 1
ATOM 545 O O . ASN A 1 69 ? -7.904 -12.427 -1.261 1.00 92.06 69 ASN A O 1
ATOM 549 N N . PRO A 1 70 ? -7.742 -14.512 -0.410 1.00 90.50 70 PRO A N 1
ATOM 550 C CA . PRO A 1 70 ? -8.096 -15.195 -1.654 1.00 90.50 70 PRO A CA 1
ATOM 551 C C . PRO A 1 70 ? -9.522 -14.890 -2.127 1.00 90.50 70 PRO A C 1
ATOM 553 O O . PRO A 1 70 ? -9.808 -15.035 -3.308 1.00 90.50 70 PRO A O 1
ATOM 556 N N . ALA A 1 71 ? -10.406 -14.425 -1.235 1.00 90.19 71 ALA A N 1
ATOM 557 C CA . ALA A 1 71 ? -11.743 -13.965 -1.613 1.00 90.19 71 ALA A CA 1
ATOM 558 C C . ALA A 1 71 ? -11.721 -12.638 -2.396 1.00 90.19 71 ALA A C 1
ATOM 560 O O . ALA A 1 71 ? -12.711 -12.280 -3.023 1.00 90.19 71 ALA A O 1
ATOM 561 N N . VAL A 1 72 ? -10.608 -11.899 -2.335 1.00 88.31 72 VAL A N 1
ATOM 562 C CA . VAL A 1 72 ? -10.429 -10.589 -2.978 1.00 88.31 72 VAL A CA 1
ATOM 563 C C . VAL A 1 72 ? -9.365 -10.645 -4.077 1.00 88.31 72 VAL A C 1
ATOM 565 O O . VAL A 1 72 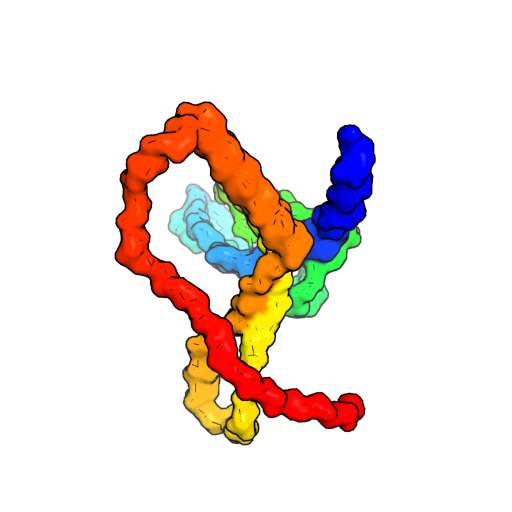? -9.521 -10.016 -5.118 1.00 88.31 72 VAL A O 1
ATOM 568 N N . TRP A 1 73 ? -8.279 -11.393 -3.859 1.00 88.06 73 TRP A N 1
ATOM 569 C CA . TRP A 1 73 ? -7.110 -11.445 -4.733 1.00 88.06 73 TRP A CA 1
ATOM 570 C C . TRP A 1 73 ? -6.823 -12.874 -5.208 1.00 88.06 73 TRP A C 1
ATOM 572 O O . TRP A 1 73 ? -6.527 -13.759 -4.409 1.00 88.06 73 TRP A O 1
ATOM 582 N N . ASN A 1 74 ? -6.808 -13.081 -6.527 1.00 77.25 74 ASN A N 1
ATOM 583 C CA . ASN A 1 74 ? -6.397 -14.353 -7.129 1.00 77.25 74 ASN A CA 1
ATOM 584 C C . ASN A 1 74 ? -4.868 -14.545 -7.041 1.00 77.25 74 ASN A C 1
ATOM 586 O O . ASN A 1 74 ? -4.132 -13.754 -7.640 1.00 77.25 74 ASN A O 1
ATOM 590 N N . LEU A 1 75 ? -4.437 -15.623 -6.362 1.00 73.81 75 LEU A N 1
ATOM 591 C CA . LEU A 1 75 ? -3.056 -16.124 -6.179 1.00 73.81 75 LEU A CA 1
ATOM 592 C C . LEU A 1 75 ? -2.061 -15.140 -5.508 1.00 73.81 75 LEU A C 1
ATOM 594 O O . LEU A 1 75 ? -2.124 -13.923 -5.658 1.00 73.81 75 LEU A O 1
ATOM 598 N N . LEU A 1 76 ? -1.076 -15.677 -4.771 1.00 81.12 76 LEU A N 1
ATOM 599 C CA . LEU A 1 76 ? 0.018 -14.900 -4.145 1.00 81.12 76 LEU A CA 1
ATOM 600 C C . LEU A 1 76 ? 1.140 -14.515 -5.129 1.00 81.12 76 LEU A C 1
ATOM 602 O O . LEU A 1 76 ? 2.207 -14.066 -4.716 1.00 81.12 76 LEU A O 1
ATOM 606 N N . GLU A 1 77 ? 0.903 -14.694 -6.423 1.00 88.50 77 GLU A N 1
ATOM 607 C CA . GLU A 1 77 ? 1.849 -14.367 -7.480 1.00 88.50 77 GLU A CA 1
ATOM 608 C C . GLU A 1 77 ? 1.953 -12.850 -7.682 1.00 88.50 77 GLU A C 1
ATOM 610 O O . GLU A 1 77 ? 0.963 -12.123 -7.552 1.00 88.50 77 GLU A O 1
ATOM 615 N N . PHE A 1 78 ? 3.159 -12.380 -8.006 1.00 91.19 78 PHE A N 1
ATOM 616 C CA . PHE A 1 78 ? 3.399 -11.005 -8.430 1.00 91.19 78 PHE A CA 1
ATOM 617 C C . PHE A 1 78 ? 2.953 -10.849 -9.890 1.00 91.19 78 PHE A C 1
ATOM 619 O O . PHE A 1 78 ? 3.675 -11.251 -10.801 1.00 91.19 78 PHE A O 1
ATOM 626 N N . ARG A 1 79 ? 1.769 -10.265 -10.110 1.00 90.75 79 ARG A N 1
ATOM 627 C CA . ARG A 1 79 ? 1.191 -10.042 -11.445 1.00 90.75 79 ARG A CA 1
ATOM 628 C C . ARG A 1 79 ? 0.704 -8.595 -11.617 1.00 90.75 79 ARG A C 1
ATOM 630 O O . ARG A 1 79 ? -0.477 -8.327 -11.377 1.00 90.75 79 ARG A O 1
ATOM 637 N N . PRO A 1 80 ? 1.582 -7.656 -12.015 1.00 91.19 80 PRO A N 1
ATOM 638 C CA . PRO A 1 80 ? 1.25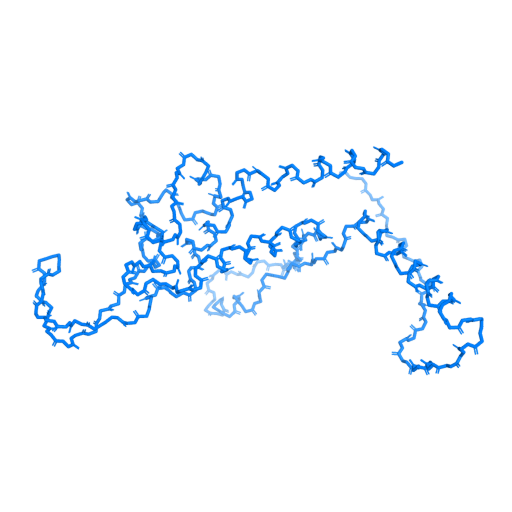5 -6.238 -12.204 1.00 91.19 80 PRO A CA 1
ATOM 639 C C . PRO A 1 80 ? 0.072 -5.965 -13.135 1.00 91.19 80 PRO A C 1
ATOM 641 O O . PRO A 1 80 ? -0.675 -5.012 -12.924 1.00 91.19 80 PRO A O 1
ATOM 644 N N . GLU A 1 81 ? -0.119 -6.818 -14.140 1.00 90.38 81 GLU A N 1
ATOM 645 C CA . GLU A 1 81 ? -1.159 -6.702 -15.163 1.00 90.38 81 GLU A CA 1
ATOM 646 C C . GLU A 1 81 ? -2.568 -6.742 -14.565 1.00 90.38 81 GLU A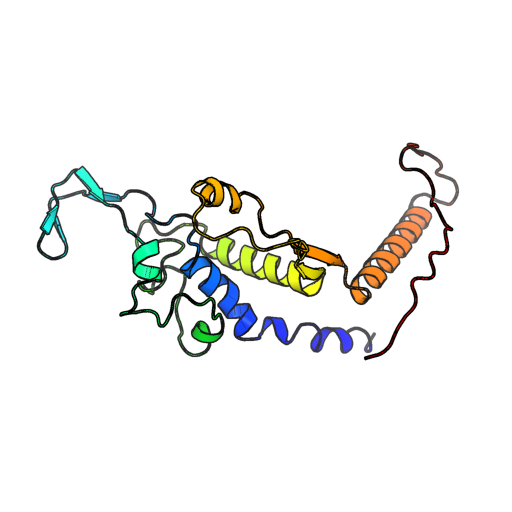 C 1
ATOM 648 O O . GLU A 1 81 ? -3.495 -6.219 -15.169 1.00 90.38 81 GLU A O 1
ATOM 653 N N . ARG A 1 82 ? -2.747 -7.272 -13.343 1.00 89.12 82 ARG A N 1
ATOM 654 C CA . ARG A 1 82 ? -4.061 -7.285 -12.673 1.00 89.12 82 ARG A CA 1
ATOM 655 C C . ARG A 1 82 ? -4.667 -5.892 -12.487 1.00 89.12 82 ARG A C 1
ATOM 657 O O . ARG A 1 82 ? -5.874 -5.767 -12.353 1.00 89.12 82 ARG A O 1
ATOM 664 N N . PHE A 1 83 ? -3.825 -4.864 -12.437 1.00 89.12 83 PHE A N 1
ATOM 665 C CA . PHE A 1 83 ? -4.244 -3.476 -12.252 1.00 89.12 83 PHE A CA 1
ATOM 666 C C . PHE A 1 83 ? -4.498 -2.745 -13.573 1.00 89.12 83 PHE A C 1
ATOM 668 O O . PHE A 1 83 ? -4.698 -1.531 -13.559 1.00 89.12 83 PHE A O 1
ATOM 675 N N . ALA A 1 84 ? -4.404 -3.455 -14.701 1.00 85.06 84 ALA A N 1
ATOM 676 C CA . ALA A 1 84 ? -4.775 -2.951 -16.016 1.00 85.06 84 ALA A CA 1
ATOM 677 C C . ALA A 1 84 ? -6.295 -2.984 -16.204 1.00 85.06 84 ALA A C 1
ATOM 679 O O . ALA A 1 84 ? -6.874 -2.017 -16.690 1.00 85.06 84 ALA A O 1
ATOM 680 N N . ASP A 1 85 ? -6.910 -4.092 -15.786 1.00 76.94 85 ASP A N 1
ATOM 681 C CA . ASP A 1 85 ? -8.329 -4.375 -16.009 1.00 76.94 85 ASP A CA 1
ATOM 682 C C . ASP A 1 85 ? -9.220 -3.818 -14.888 1.00 76.94 85 ASP A C 1
ATOM 684 O O . ASP A 1 85 ? -10.400 -3.544 -15.101 1.00 76.94 85 ASP A O 1
ATOM 688 N N . GLU A 1 86 ? -8.654 -3.625 -13.693 1.00 79.50 86 GLU A N 1
ATOM 689 C CA . GLU A 1 86 ? -9.354 -3.097 -12.525 1.00 79.50 86 GLU A CA 1
ATOM 690 C C . GLU A 1 86 ? -8.754 -1.764 -12.065 1.00 79.50 86 GLU A C 1
ATOM 692 O O . GLU A 1 86 ? -7.559 -1.668 -11.763 1.00 79.50 86 GLU A O 1
ATOM 697 N N . ASP A 1 87 ? -9.604 -0.741 -11.938 1.00 81.81 87 ASP A N 1
ATOM 698 C CA . ASP A 1 87 ? -9.229 0.563 -11.381 1.00 81.81 87 ASP A CA 1
ATOM 699 C C . ASP A 1 87 ? -9.140 0.498 -9.846 1.00 81.81 87 ASP A C 1
ATOM 701 O O . ASP A 1 87 ? -10.015 0.959 -9.115 1.00 81.81 87 ASP A O 1
ATOM 705 N N . VAL A 1 88 ? -8.088 -0.161 -9.349 1.00 88.00 88 VAL A N 1
ATOM 706 C CA . VAL A 1 88 ? -7.777 -0.228 -7.915 1.00 88.00 88 VAL A CA 1
ATOM 707 C C . VAL A 1 88 ? -6.922 0.970 -7.521 1.00 88.00 88 VAL A C 1
ATOM 709 O O . VAL A 1 88 ? -5.777 1.131 -7.966 1.00 88.00 88 VAL A O 1
ATOM 712 N N . ASP A 1 89 ? -7.459 1.782 -6.619 1.00 87.38 89 ASP A N 1
ATOM 713 C CA . ASP A 1 89 ? -6.787 2.960 -6.095 1.00 87.38 89 ASP A CA 1
ATOM 714 C C . ASP A 1 89 ? -5.851 2.638 -4.909 1.00 87.38 89 ASP A C 1
ATOM 716 O O . ASP A 1 89 ? -6.109 1.754 -4.098 1.00 87.38 89 ASP A O 1
ATOM 720 N N . MET A 1 90 ? -4.758 3.399 -4.784 1.00 89.12 90 MET A N 1
ATOM 721 C CA . MET A 1 90 ? -3.822 3.345 -3.646 1.00 89.12 90 MET A CA 1
ATOM 722 C C . MET A 1 90 ? -3.997 4.513 -2.665 1.00 89.12 90 MET A C 1
ATOM 724 O O . MET A 1 90 ? -3.298 4.571 -1.652 1.00 89.12 90 MET A O 1
ATOM 728 N N . LYS A 1 91 ? -4.879 5.475 -2.960 1.00 86.69 91 LYS A N 1
ATOM 729 C CA . LYS A 1 91 ? -5.068 6.707 -2.176 1.00 86.69 91 LYS A CA 1
ATOM 730 C C . LYS A 1 91 ? -6.038 6.521 -1.004 1.00 86.69 91 LYS A C 1
ATOM 732 O O . LYS A 1 91 ? -6.325 7.484 -0.296 1.00 86.69 91 LYS A O 1
ATOM 737 N N . GLY A 1 92 ? -6.493 5.291 -0.770 1.00 88.94 92 GLY A N 1
ATOM 738 C CA . GLY A 1 92 ? -7.346 4.926 0.358 1.00 88.94 92 GLY A CA 1
ATOM 739 C C . GLY A 1 92 ? -8.844 4.961 0.054 1.00 88.94 92 GLY A C 1
ATOM 740 O O . GLY A 1 92 ? -9.635 4.950 0.996 1.00 88.94 92 GLY A O 1
ATOM 741 N N . HIS A 1 93 ? -9.240 5.011 -1.224 1.00 90.31 93 HIS A N 1
ATOM 742 C CA . HIS A 1 93 ? -10.640 4.845 -1.632 1.00 90.31 93 HIS A CA 1
ATOM 743 C C . HIS A 1 93 ? -11.035 3.374 -1.818 1.00 90.31 93 HIS A C 1
ATOM 745 O O . HIS A 1 93 ? -12.190 3.024 -1.587 1.00 90.31 93 HIS A O 1
ATOM 751 N N . ASP A 1 94 ? -10.081 2.510 -2.176 1.00 92.75 94 ASP A N 1
ATOM 752 C CA . ASP A 1 94 ? -10.300 1.071 -2.321 1.00 92.75 94 ASP A CA 1
ATOM 753 C C . ASP A 1 94 ? -9.714 0.303 -1.125 1.00 92.75 94 ASP A C 1
ATOM 755 O O . ASP A 1 94 ? -8.503 0.267 -0.901 1.00 92.75 94 ASP A O 1
ATOM 759 N N . PHE A 1 95 ? -10.581 -0.340 -0.340 1.00 92.81 95 PHE A N 1
ATOM 760 C CA . PHE A 1 95 ? -10.174 -1.087 0.855 1.00 92.81 95 PHE A CA 1
ATOM 761 C C . PHE A 1 95 ? -9.461 -2.406 0.543 1.00 92.81 95 PHE A C 1
ATOM 763 O O . PHE A 1 95 ? -8.895 -3.013 1.452 1.00 92.81 95 PHE A O 1
ATOM 770 N N . ARG A 1 96 ? -9.441 -2.848 -0.721 1.00 92.00 96 ARG A N 1
ATOM 771 C CA . ARG A 1 96 ? -8.687 -4.034 -1.148 1.00 92.00 96 ARG A CA 1
ATOM 772 C C . ARG A 1 96 ? -7.176 -3.782 -1.139 1.00 92.00 96 ARG A C 1
ATOM 774 O O . ARG A 1 96 ? -6.410 -4.734 -0.979 1.00 92.00 96 ARG A O 1
ATOM 781 N N . LEU A 1 97 ? -6.748 -2.521 -1.283 1.00 93.31 97 LEU A N 1
ATOM 782 C CA . LEU A 1 97 ? -5.346 -2.104 -1.344 1.00 93.31 97 LEU A CA 1
ATOM 783 C C . LEU A 1 97 ? -5.109 -0.826 -0.522 1.00 93.31 97 LEU A C 1
ATOM 785 O O . LEU A 1 97 ? -5.347 0.286 -0.976 1.00 93.31 97 LEU A O 1
ATOM 789 N N . LEU A 1 98 ? -4.562 -0.979 0.689 1.00 94.81 98 LEU A N 1
ATOM 790 C CA . LEU A 1 98 ? -4.393 0.123 1.651 1.00 94.81 98 LEU A CA 1
ATOM 791 C C . LEU A 1 98 ? -2.930 0.388 2.055 1.00 94.81 98 LEU A C 1
ATOM 793 O O . LEU A 1 98 ? -2.638 0.459 3.248 1.00 94.81 98 LEU A O 1
ATOM 797 N N . PRO A 1 99 ? -1.978 0.565 1.122 1.00 93.06 99 PRO A N 1
ATOM 798 C CA . PRO A 1 99 ? -0.565 0.725 1.472 1.00 93.06 99 PRO A CA 1
ATOM 799 C C . PRO A 1 99 ? -0.262 2.021 2.236 1.00 93.06 99 PRO A C 1
ATOM 801 O O . PRO A 1 99 ? 0.753 2.108 2.922 1.00 93.06 99 PRO A O 1
ATOM 804 N N . PHE A 1 100 ? -1.154 3.010 2.151 1.00 94.81 100 PHE A N 1
ATOM 805 C CA . PHE A 1 100 ? -1.039 4.309 2.816 1.00 94.81 100 PHE A CA 1
ATOM 806 C C . PHE A 1 100 ? -2.158 4.566 3.840 1.00 94.81 100 PHE A C 1
ATOM 808 O O . PHE A 1 100 ? -2.301 5.688 4.333 1.00 94.81 100 PHE A O 1
ATOM 815 N N . GLY A 1 101 ? -2.949 3.539 4.170 1.00 93.88 101 GLY A N 1
ATOM 816 C CA . GLY A 1 101 ? -4.157 3.674 4.983 1.00 93.88 101 GLY A CA 1
ATOM 817 C C . GLY A 1 101 ? -5.308 4.369 4.243 1.00 93.88 101 GLY A C 1
ATOM 818 O O . GLY A 1 101 ? -5.269 4.544 3.028 1.00 93.88 101 GLY A O 1
ATOM 819 N N . ALA A 1 102 ? -6.347 4.753 4.988 1.00 94.19 102 ALA A N 1
ATOM 820 C CA . ALA A 1 102 ? -7.548 5.407 4.465 1.00 94.19 102 ALA A CA 1
ATOM 821 C C . ALA A 1 102 ? -8.175 6.368 5.493 1.00 94.19 102 ALA A C 1
ATOM 823 O O . ALA A 1 102 ? -7.830 6.369 6.681 1.00 94.19 102 ALA A O 1
ATOM 824 N N . GLY A 1 103 ? -9.127 7.185 5.036 1.00 93.88 103 GLY A N 1
ATOM 825 C CA . GLY A 1 103 ? -9.918 8.079 5.884 1.00 93.88 103 GLY A CA 1
ATOM 826 C C . GLY A 1 103 ? -9.108 9.214 6.522 1.00 93.88 103 GLY A C 1
ATOM 827 O O . GLY A 1 103 ? -8.105 9.672 5.983 1.00 93.88 103 GLY A O 1
ATOM 828 N N . ARG A 1 104 ? -9.529 9.683 7.707 1.00 93.75 104 ARG A N 1
ATOM 829 C CA . ARG A 1 104 ? -8.962 10.892 8.353 1.00 93.75 104 ARG A CA 1
ATOM 830 C C . ARG A 1 104 ? -7.468 10.815 8.688 1.00 93.75 104 ARG A C 1
ATOM 832 O O . ARG A 1 104 ? -6.865 11.839 8.994 1.00 93.75 104 ARG A O 1
ATOM 839 N N . ARG A 1 105 ? -6.903 9.606 8.767 1.00 94.75 105 ARG A N 1
ATOM 840 C CA . ARG A 1 105 ? -5.493 9.358 9.119 1.00 94.75 105 ARG A CA 1
ATOM 841 C C . ARG A 1 105 ? -4.730 8.702 7.967 1.00 94.75 105 ARG A C 1
ATOM 843 O O . ARG A 1 105 ? -3.704 8.077 8.212 1.00 94.75 105 ARG A O 1
ATOM 850 N N . VAL A 1 106 ? -5.230 8.845 6.736 1.00 94.75 106 VAL A N 1
ATOM 851 C CA . VAL A 1 106 ? -4.491 8.476 5.526 1.00 94.75 106 VAL A CA 1
ATOM 852 C C . VAL A 1 106 ? -3.135 9.182 5.505 1.00 94.75 106 VAL A C 1
ATOM 854 O O . VAL A 1 106 ? -3.007 10.315 5.978 1.00 94.75 106 VAL A O 1
ATOM 857 N N . CYS A 1 107 ? -2.110 8.503 4.990 1.00 95.06 107 CYS A N 1
ATOM 858 C CA . CYS A 1 107 ? -0.765 9.054 4.914 1.00 95.06 107 CYS A CA 1
ATOM 859 C C . CYS A 1 107 ? -0.780 10.397 4.156 1.00 95.06 107 CYS A C 1
ATOM 861 O O . CYS A 1 107 ? -1.122 10.418 2.970 1.00 95.06 107 CYS A O 1
ATOM 863 N N . PRO A 1 108 ? -0.342 11.509 4.776 1.00 95.12 108 PRO A N 1
ATOM 864 C CA . PRO A 1 108 ? -0.284 12.799 4.088 1.00 95.12 108 PRO A CA 1
ATOM 865 C C . PRO A 1 108 ? 0.734 12.796 2.934 1.00 95.12 108 PRO A C 1
ATOM 867 O O . PRO A 1 108 ? 0.632 13.599 2.013 1.00 95.12 108 PRO A O 1
ATOM 870 N N . GLY A 1 109 ? 1.698 11.869 2.956 1.00 94.50 109 GLY A N 1
ATOM 871 C CA . GLY A 1 109 ? 2.711 11.685 1.917 1.00 94.50 109 GLY A CA 1
ATOM 872 C C . GLY A 1 109 ? 2.339 10.691 0.813 1.00 94.50 109 GLY A C 1
ATOM 873 O O . GLY A 1 109 ? 3.204 10.384 -0.003 1.00 94.50 109 GLY A O 1
ATOM 874 N N . ALA A 1 110 ? 1.103 10.173 0.761 1.00 92.62 110 ALA A N 1
ATOM 875 C CA . ALA A 1 110 ? 0.727 9.102 -0.173 1.00 92.62 110 ALA A CA 1
ATOM 876 C C . ALA A 1 110 ? 1.022 9.452 -1.644 1.00 92.62 110 ALA A C 1
ATOM 878 O O . ALA A 1 110 ? 1.693 8.691 -2.336 1.00 92.62 110 ALA A O 1
ATOM 879 N N . GLN A 1 111 ? 0.591 10.632 -2.114 1.00 92.31 111 GLN A N 1
ATOM 880 C CA . GLN A 1 111 ? 0.834 11.065 -3.501 1.00 92.31 111 GLN A CA 1
ATOM 881 C C . GLN A 1 111 ? 2.325 11.178 -3.817 1.00 92.31 111 GLN A C 1
ATOM 883 O O . GLN A 1 111 ? 2.780 10.724 -4.865 1.00 92.31 111 GLN A O 1
ATOM 888 N N . LEU A 1 112 ? 3.092 11.766 -2.895 1.00 94.88 112 LEU A N 1
ATOM 889 C CA . LEU A 1 112 ? 4.531 11.918 -3.064 1.00 94.88 112 LEU A CA 1
ATOM 890 C C . LEU A 1 112 ? 5.211 10.548 -3.149 1.00 94.88 112 LEU A C 1
ATOM 892 O O . LEU A 1 112 ? 6.005 10.323 -4.057 1.00 94.88 112 LEU A O 1
ATOM 896 N N . GLY A 1 113 ? 4.858 9.623 -2.252 1.00 92.31 113 GLY A N 1
ATOM 897 C CA . GLY A 1 113 ? 5.396 8.265 -2.239 1.00 92.31 113 GLY A CA 1
ATOM 898 C C . GLY A 1 113 ? 5.103 7.504 -3.531 1.00 92.31 113 GLY A C 1
ATOM 899 O O . GLY A 1 113 ? 6.018 6.935 -4.122 1.00 92.31 113 GLY A O 1
ATOM 900 N N . ILE A 1 114 ? 3.857 7.551 -4.013 1.00 90.88 114 ILE A N 1
ATOM 901 C CA . ILE A 1 114 ? 3.450 6.907 -5.273 1.00 90.88 114 ILE A CA 1
ATOM 902 C C . ILE A 1 114 ? 4.277 7.451 -6.446 1.00 90.88 114 ILE A C 1
ATOM 904 O O . ILE A 1 114 ? 4.889 6.674 -7.183 1.00 90.88 114 ILE A O 1
ATOM 908 N N . ASN A 1 115 ? 4.361 8.778 -6.573 1.00 91.75 115 ASN A N 1
ATOM 909 C CA . ASN A 1 115 ? 5.085 9.431 -7.664 1.00 91.75 115 ASN A CA 1
ATOM 910 C C . ASN A 1 115 ? 6.595 9.159 -7.601 1.00 91.75 115 ASN A C 1
ATOM 912 O O . ASN A 1 115 ? 7.228 8.925 -8.632 1.00 91.75 115 ASN A O 1
ATOM 916 N N . MET A 1 116 ? 7.182 9.163 -6.400 1.00 94.19 116 MET A N 1
ATOM 917 C CA . MET A 1 116 ? 8.600 8.856 -6.207 1.00 94.19 116 MET A CA 1
ATOM 918 C C . MET A 1 116 ? 8.917 7.415 -6.594 1.00 94.19 116 MET A C 1
ATOM 920 O O . MET A 1 116 ? 9.861 7.199 -7.349 1.00 94.19 116 MET A O 1
ATOM 924 N N . VAL A 1 117 ? 8.127 6.438 -6.137 1.00 92.69 117 VAL A N 1
ATOM 925 C CA . VAL A 1 117 ? 8.346 5.021 -6.468 1.00 92.69 117 VAL A CA 1
ATOM 926 C C . VAL A 1 117 ? 8.221 4.791 -7.971 1.00 92.69 117 VAL A C 1
ATOM 928 O O . VAL A 1 117 ? 9.097 4.158 -8.559 1.00 92.69 117 VAL A O 1
ATOM 931 N N . GLN A 1 118 ? 7.187 5.346 -8.609 1.00 90.81 118 GLN A N 1
ATOM 932 C CA . GLN A 1 118 ? 7.021 5.265 -10.061 1.00 90.81 118 GLN A CA 1
ATOM 933 C C . GLN A 1 118 ? 8.226 5.870 -10.787 1.00 90.81 118 GLN A C 1
ATOM 935 O O . GLN A 1 118 ? 8.872 5.191 -11.587 1.00 90.81 118 GLN A O 1
ATOM 940 N N . SER A 1 119 ? 8.595 7.109 -10.458 1.00 90.88 119 SER A N 1
ATOM 941 C CA . SER A 1 119 ? 9.724 7.798 -11.087 1.00 90.88 119 SER A CA 1
ATOM 942 C C . SER A 1 119 ? 11.044 7.047 -10.893 1.00 90.88 119 SER A C 1
ATOM 944 O O . SER A 1 119 ? 11.772 6.822 -11.860 1.00 90.88 119 SER A O 1
ATOM 946 N N . MET A 1 120 ? 11.354 6.599 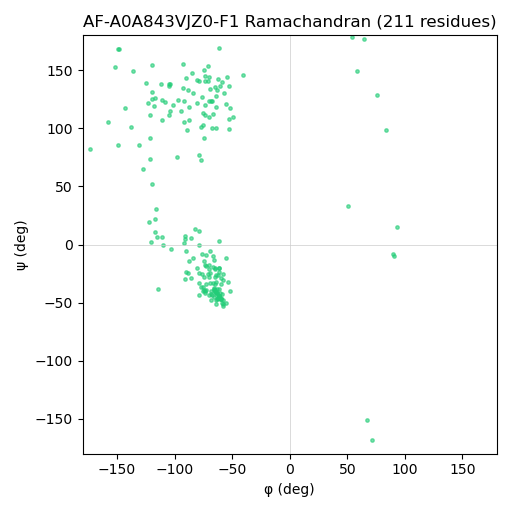-9.674 1.00 92.69 120 MET A N 1
ATOM 947 C CA . MET A 1 120 ? 12.574 5.842 -9.384 1.00 92.69 120 MET A CA 1
ATOM 948 C C . MET A 1 120 ? 12.608 4.522 -10.148 1.00 92.69 120 MET A C 1
ATOM 950 O O . MET A 1 120 ? 13.615 4.222 -10.786 1.00 92.69 120 MET A O 1
ATOM 954 N N . LEU A 1 121 ? 11.505 3.769 -10.155 1.00 91.81 121 LEU A N 1
ATOM 955 C CA . LEU A 1 121 ? 11.394 2.538 -10.934 1.00 91.81 121 LEU A CA 1
ATOM 956 C C . LEU A 1 121 ? 11.618 2.813 -12.426 1.00 91.81 121 LEU A C 1
ATOM 958 O O . LEU A 1 121 ? 12.369 2.094 -13.0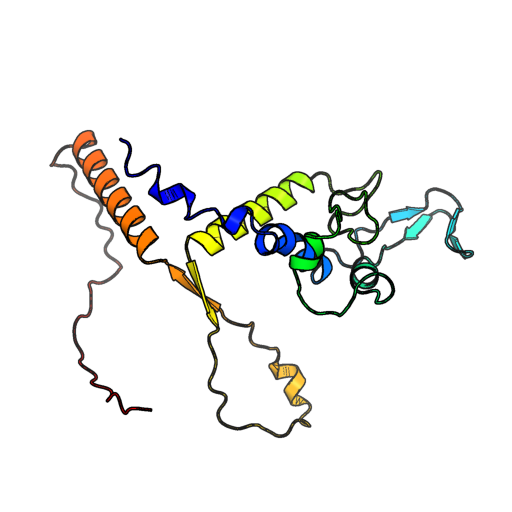81 1.00 91.81 121 LEU A O 1
ATOM 962 N N . GLY A 1 122 ? 11.034 3.896 -12.944 1.00 90.25 122 GLY A N 1
ATOM 963 C CA . GLY A 1 122 ? 11.212 4.338 -14.324 1.00 90.25 122 GLY A CA 1
ATOM 964 C C . GLY A 1 122 ? 12.685 4.595 -14.654 1.00 90.25 122 GLY A C 1
ATOM 965 O O . GLY A 1 122 ? 13.238 4.030 -15.597 1.00 90.25 122 GLY A O 1
ATOM 966 N N . HIS A 1 123 ? 13.369 5.379 -13.823 1.00 89.50 123 HIS A N 1
ATOM 967 C CA . HIS A 1 123 ? 14.794 5.654 -13.995 1.00 89.50 123 HIS A CA 1
ATOM 968 C C . HIS A 1 123 ? 15.646 4.381 -13.904 1.00 89.50 123 HIS A C 1
ATOM 970 O O . HIS A 1 123 ? 16.523 4.169 -14.740 1.00 89.50 123 HIS A O 1
ATOM 976 N N . LEU A 1 124 ? 15.381 3.508 -12.933 1.00 89.94 124 LEU A N 1
ATOM 977 C CA . LEU A 1 124 ? 16.135 2.269 -12.742 1.00 89.94 124 LEU A CA 1
ATOM 978 C C . LEU A 1 124 ? 15.987 1.309 -13.931 1.00 89.94 124 LEU A C 1
ATOM 980 O O . LEU A 1 124 ? 16.980 0.742 -14.391 1.00 89.94 124 LEU A O 1
ATOM 984 N N . LEU A 1 125 ? 14.775 1.153 -14.464 1.00 87.75 125 LEU A N 1
ATOM 985 C CA . LEU A 1 125 ? 14.504 0.284 -15.613 1.00 87.75 125 LEU A CA 1
ATOM 986 C C . LEU A 1 125 ? 15.027 0.867 -16.932 1.00 87.75 125 LEU A C 1
ATOM 988 O O . LEU A 1 125 ? 15.503 0.119 -17.794 1.00 87.75 125 LEU A O 1
ATOM 992 N N . HIS A 1 126 ? 14.986 2.194 -17.077 1.00 85.69 126 HIS A N 1
ATOM 993 C CA . HIS A 1 126 ? 15.513 2.890 -18.249 1.00 85.69 126 HIS A CA 1
ATOM 994 C C . HIS A 1 126 ? 17.043 2.815 -18.323 1.00 85.69 126 HIS A C 1
ATOM 996 O O . HIS A 1 126 ? 17.624 2.640 -19.390 1.00 85.69 126 HIS A O 1
ATOM 1002 N N . GLN A 1 127 ? 17.723 2.998 -17.192 1.00 86.25 127 GLN A N 1
ATOM 1003 C CA . GLN A 1 127 ? 19.168 3.229 -17.157 1.00 86.25 127 GLN A CA 1
ATOM 1004 C C . GLN A 1 127 ? 19.973 1.932 -17.035 1.00 86.25 127 GLN A C 1
ATOM 1006 O O . GLN A 1 127 ? 21.097 1.849 -17.546 1.00 86.25 127 GLN A O 1
ATOM 1011 N N . PHE A 1 128 ? 19.400 0.915 -16.391 1.00 86.88 128 PHE A N 1
ATOM 1012 C CA . PHE A 1 128 ? 20.100 -0.314 -16.044 1.00 86.88 128 PHE A CA 1
ATOM 1013 C C . PHE A 1 128 ? 19.467 -1.548 -16.696 1.00 86.88 128 PHE A C 1
ATOM 1015 O O . PHE A 1 128 ? 18.286 -1.575 -17.051 1.00 86.88 128 PHE A O 1
ATOM 1022 N N . ARG A 1 129 ? 20.286 -2.580 -16.890 1.00 86.06 129 ARG A N 1
ATOM 1023 C CA . ARG A 1 129 ? 19.853 -3.963 -17.091 1.00 86.06 129 ARG A CA 1
ATOM 1024 C C . ARG A 1 129 ? 20.104 -4.709 -15.795 1.00 86.06 129 ARG A C 1
ATOM 1026 O O . ARG A 1 129 ? 21.139 -4.514 -15.162 1.00 86.06 129 ARG A O 1
ATOM 1033 N N . TRP A 1 130 ? 19.144 -5.537 -15.421 1.00 85.69 130 TRP A N 1
ATOM 1034 C CA . TRP A 1 130 ? 19.158 -6.275 -14.170 1.00 85.69 130 TRP A CA 1
ATOM 1035 C C . TRP A 1 130 ? 19.345 -7.751 -14.483 1.00 85.69 130 TRP A C 1
ATOM 1037 O O . TRP A 1 130 ? 18.566 -8.325 -15.242 1.00 85.69 130 TRP A O 1
ATOM 1047 N N . GLU A 1 131 ? 20.374 -8.354 -13.902 1.00 84.56 131 GLU A N 1
ATOM 1048 C CA . GLU A 1 131 ? 20.653 -9.782 -14.028 1.00 84.56 131 GLU A CA 1
ATOM 1049 C C . GLU A 1 131 ? 20.747 -10.402 -12.637 1.00 84.56 131 GLU A C 1
ATOM 1051 O O . GLU A 1 131 ? 21.303 -9.820 -11.699 1.00 84.56 131 GLU A O 1
ATOM 1056 N N . ARG A 1 132 ? 20.170 -11.595 -12.480 1.00 80.00 132 ARG A N 1
ATOM 1057 C CA . ARG A 1 132 ? 20.241 -12.340 -11.225 1.00 80.00 132 ARG A CA 1
ATOM 1058 C C . ARG A 1 132 ? 21.623 -12.967 -11.117 1.00 80.00 132 ARG A C 1
ATOM 1060 O O . ARG A 1 132 ? 22.025 -13.709 -12.009 1.00 80.00 132 ARG A O 1
ATOM 1067 N N . ARG A 1 133 ? 22.326 -12.744 -10.006 1.00 67.88 133 ARG A N 1
ATOM 1068 C CA . ARG A 1 133 ? 23.560 -13.480 -9.727 1.00 67.88 133 ARG A CA 1
ATOM 1069 C C . ARG A 1 133 ? 23.189 -14.901 -9.293 1.00 67.88 133 ARG A C 1
ATOM 1071 O O . ARG A 1 133 ? 22.921 -15.145 -8.119 1.00 67.88 133 ARG A O 1
ATOM 1078 N N . THR A 1 134 ? 23.122 -15.833 -10.238 1.00 61.12 134 THR A N 1
ATOM 1079 C CA . THR A 1 134 ? 22.906 -17.251 -9.927 1.00 61.12 134 THR A CA 1
ATOM 1080 C C . THR A 1 134 ? 24.171 -17.784 -9.256 1.00 61.12 134 THR A C 1
ATOM 1082 O O . THR A 1 134 ? 25.213 -17.891 -9.899 1.00 61.12 134 THR A O 1
ATOM 1085 N N . ARG A 1 135 ? 24.121 -18.091 -7.953 1.00 56.75 135 ARG A N 1
ATOM 1086 C CA . ARG A 1 135 ? 25.168 -18.927 -7.351 1.00 56.75 135 ARG A CA 1
ATOM 1087 C C . ARG A 1 135 ? 24.973 -20.339 -7.895 1.00 56.75 135 ARG A C 1
ATOM 1089 O O . ARG A 1 135 ? 23.891 -20.900 -7.742 1.00 56.75 135 ARG A O 1
ATOM 1096 N N . ILE A 1 136 ? 26.003 -20.896 -8.523 1.00 49.97 136 ILE A N 1
ATOM 1097 C CA . ILE A 1 136 ? 26.081 -22.331 -8.794 1.00 49.97 136 ILE A CA 1
ATOM 1098 C C . ILE A 1 136 ? 26.144 -23.000 -7.418 1.00 49.97 136 ILE A C 1
ATOM 1100 O O . ILE A 1 136 ? 27.177 -22.959 -6.755 1.00 49.97 136 ILE A O 1
ATOM 1104 N N . ILE A 1 137 ? 25.019 -23.524 -6.934 1.00 50.78 137 ILE A N 1
ATOM 1105 C CA . ILE A 1 137 ? 25.015 -24.38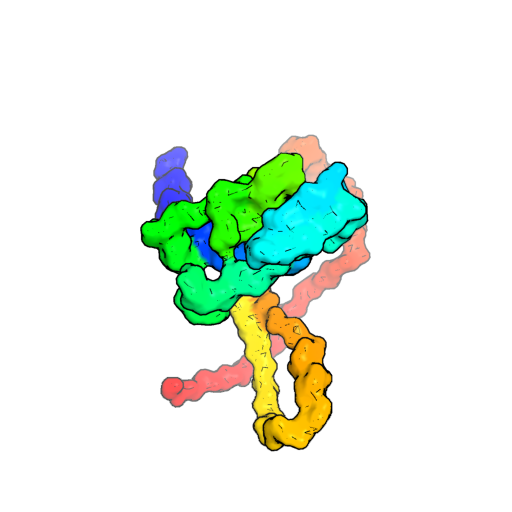6 -5.753 1.00 50.78 137 ILE A CA 1
ATOM 1106 C C . ILE A 1 137 ? 25.550 -25.729 -6.245 1.00 50.78 137 ILE A C 1
ATOM 1108 O O . ILE A 1 137 ? 24.847 -26.470 -6.928 1.00 50.78 137 ILE A O 1
ATOM 1112 N N . SER A 1 138 ? 26.814 -26.029 -5.960 1.00 48.31 138 SER A N 1
ATOM 1113 C CA . SER A 1 138 ? 27.314 -27.391 -6.102 1.00 48.31 138 SER A CA 1
ATOM 1114 C C . SER A 1 138 ? 26.621 -28.273 -5.058 1.00 48.31 138 SER A C 1
ATOM 1116 O O . SER A 1 138 ? 26.891 -28.138 -3.868 1.00 48.31 138 SER A O 1
ATOM 1118 N N . GLN A 1 139 ? 25.779 -29.180 -5.559 1.00 48.84 139 GLN A N 1
ATOM 1119 C CA . GLN A 1 139 ? 25.103 -30.306 -4.898 1.00 48.84 139 GLN A CA 1
ATOM 1120 C C . GLN A 1 139 ? 23.899 -29.973 -3.983 1.00 48.84 139 GLN A C 1
ATOM 1122 O O . GLN A 1 139 ? 24.015 -29.155 -3.069 1.00 48.84 139 GLN A O 1
ATOM 1127 N N . PRO A 1 140 ? 22.734 -30.631 -4.179 1.00 46.34 140 PRO A N 1
ATOM 1128 C CA . PRO A 1 140 ? 21.606 -30.519 -3.262 1.00 46.34 140 PRO A CA 1
ATOM 1129 C C . PRO A 1 140 ? 21.900 -31.303 -1.975 1.00 46.34 140 PRO A C 1
ATOM 1131 O O . PRO A 1 140 ? 21.945 -32.531 -1.979 1.00 46.34 140 PRO A O 1
ATOM 1134 N N . ALA A 1 141 ? 22.082 -30.602 -0.856 1.00 49.59 141 ALA A N 1
ATOM 1135 C CA . ALA A 1 141 ? 22.011 -31.236 0.458 1.00 49.59 141 ALA A CA 1
ATOM 1136 C C . ALA A 1 141 ? 20.541 -31.607 0.768 1.00 49.59 141 ALA A C 1
ATOM 1138 O O . ALA A 1 141 ? 19.640 -30.831 0.435 1.00 49.59 141 ALA A O 1
ATOM 1139 N N . PRO A 1 142 ? 20.269 -32.776 1.379 1.00 47.00 142 PRO A N 1
ATOM 1140 C CA . PRO A 1 142 ? 18.910 -33.254 1.620 1.00 47.00 142 PRO A CA 1
ATOM 1141 C C . PRO A 1 142 ? 18.108 -32.288 2.505 1.00 47.00 142 PRO A C 1
ATOM 1143 O O . PRO A 1 142 ? 18.581 -31.793 3.526 1.00 47.00 142 PRO A O 1
ATOM 1146 N N . PHE A 1 143 ? 16.860 -32.061 2.091 1.00 54.72 143 PHE A N 1
ATOM 1147 C CA . PHE A 1 143 ? 15.904 -31.032 2.530 1.00 54.72 143 PHE A CA 1
ATOM 1148 C C . PHE A 1 143 ? 15.489 -31.070 4.021 1.00 54.72 143 PHE A C 1
ATOM 1150 O O . PHE A 1 143 ? 14.690 -30.250 4.457 1.00 54.72 143 PHE A O 1
ATOM 1157 N N . PHE A 1 144 ? 16.042 -31.975 4.832 1.00 45.44 144 PHE A N 1
ATOM 1158 C CA . PHE A 1 144 ? 15.645 -32.182 6.232 1.00 45.44 144 PHE A CA 1
ATOM 1159 C C . PHE A 1 144 ? 16.742 -31.872 7.259 1.00 45.44 144 PHE A C 1
ATOM 1161 O O . PHE A 1 144 ? 16.764 -32.453 8.341 1.00 45.44 144 PHE A O 1
ATOM 1168 N N . SER A 1 145 ? 17.635 -30.923 6.969 1.00 40.62 145 SER A N 1
ATOM 1169 C CA . SER A 1 145 ? 18.472 -30.345 8.024 1.00 40.62 145 SER A CA 1
ATOM 1170 C C . SER A 1 145 ? 17.882 -29.030 8.532 1.00 40.62 145 SER A C 1
ATOM 1172 O O . SER A 1 145 ? 17.704 -28.083 7.767 1.00 40.62 145 SER A O 1
ATOM 1174 N N . LEU A 1 146 ? 17.652 -28.942 9.846 1.00 44.31 146 LEU A N 1
ATOM 1175 C CA . LEU A 1 146 ? 17.270 -27.722 10.577 1.00 44.31 146 LEU A CA 1
ATOM 1176 C C . LEU A 1 146 ? 18.252 -26.548 10.378 1.00 44.31 146 LEU A C 1
ATOM 1178 O O . LEU A 1 146 ? 17.916 -25.406 10.679 1.00 44.31 146 LEU A O 1
ATOM 1182 N N . SER A 1 147 ? 19.428 -26.789 9.790 1.00 44.56 147 SER A N 1
ATOM 1183 C CA . SER A 1 147 ? 20.331 -25.745 9.289 1.00 44.56 147 SER A CA 1
ATOM 1184 C C . SER A 1 147 ? 19.757 -24.941 8.107 1.00 44.56 147 SER A C 1
ATOM 1186 O O . SER A 1 147 ? 20.306 -23.898 7.760 1.00 44.56 147 SER A O 1
ATOM 1188 N N . ALA A 1 148 ? 18.672 -25.392 7.465 1.00 42.59 148 ALA A N 1
ATOM 1189 C CA . ALA A 1 148 ? 18.078 -24.727 6.302 1.00 42.59 148 ALA A CA 1
ATOM 1190 C C . ALA A 1 148 ? 17.400 -23.386 6.637 1.00 42.59 148 ALA A C 1
ATOM 1192 O O . ALA A 1 148 ? 17.297 -22.524 5.763 1.00 42.59 148 ALA A O 1
ATOM 1193 N N . VAL A 1 149 ? 17.016 -23.146 7.898 1.00 42.56 149 VAL A N 1
ATOM 1194 C CA . VAL A 1 149 ? 16.542 -21.818 8.343 1.00 42.56 149 VAL A CA 1
ATOM 1195 C C . VAL A 1 149 ? 17.656 -20.768 8.226 1.00 42.56 149 VAL A C 1
ATOM 1197 O O . VAL A 1 149 ? 17.385 -19.599 7.960 1.00 42.56 149 VAL A O 1
ATOM 1200 N N . SER A 1 150 ? 18.921 -21.189 8.284 1.00 40.19 150 SER A N 1
ATOM 1201 C CA . SER A 1 150 ? 20.080 -20.333 8.028 1.00 40.19 150 SER A CA 1
ATOM 1202 C C . SER A 1 150 ? 20.302 -20.045 6.537 1.00 40.19 150 SER A C 1
ATOM 1204 O O . SER A 1 150 ? 21.157 -19.228 6.212 1.00 40.19 150 SER A O 1
ATOM 1206 N N . SER A 1 151 ? 19.582 -20.691 5.607 1.00 43.94 151 SER A N 1
ATOM 1207 C CA . SER A 1 151 ? 19.814 -20.572 4.155 1.00 43.94 151 SER A CA 1
ATOM 1208 C C . SER A 1 151 ? 19.022 -19.449 3.472 1.00 43.94 151 SER A C 1
ATOM 1210 O O . SER A 1 151 ? 19.285 -19.159 2.305 1.00 43.94 151 SER A O 1
ATOM 1212 N N . LEU A 1 152 ? 18.117 -18.753 4.171 1.00 41.94 152 LEU A N 1
ATOM 1213 C CA . LEU A 1 152 ? 17.591 -17.460 3.696 1.00 41.94 152 LEU A CA 1
ATOM 1214 C C . LEU A 1 152 ? 18.537 -16.281 4.019 1.00 41.94 152 LEU A C 1
ATOM 1216 O O . LEU A 1 152 ? 18.157 -15.120 3.909 1.00 41.94 152 LEU A O 1
ATOM 1220 N N . SER A 1 153 ? 19.785 -16.556 4.405 1.00 46.47 153 SER A N 1
ATOM 1221 C CA . SER A 1 153 ? 20.763 -15.556 4.862 1.00 46.47 153 SER A CA 1
ATOM 1222 C C . SER A 1 153 ? 21.452 -14.752 3.755 1.00 46.47 153 SER A C 1
ATOM 1224 O O . SER A 1 153 ? 22.275 -13.890 4.054 1.00 46.47 153 SER A O 1
ATOM 1226 N N . SER A 1 154 ? 21.156 -14.992 2.476 1.00 47.44 154 SER A N 1
ATOM 1227 C CA . SER A 1 154 ? 21.736 -14.205 1.381 1.00 47.44 154 SER A CA 1
ATOM 1228 C C . SER A 1 154 ? 20.632 -13.540 0.558 1.00 47.44 154 SER A C 1
ATOM 1230 O O . SER A 1 154 ? 19.911 -14.251 -0.145 1.00 47.44 154 SER A O 1
ATOM 1232 N N . PRO A 1 155 ? 20.487 -12.199 0.598 1.00 53.75 155 PRO A N 1
ATOM 1233 C CA . PRO A 1 155 ? 19.523 -11.510 -0.249 1.00 53.75 155 PRO A CA 1
ATOM 1234 C C . PRO A 1 155 ? 19.829 -11.808 -1.718 1.00 53.75 155 PRO A C 1
ATOM 1236 O O . PRO A 1 155 ? 20.997 -11.846 -2.128 1.00 53.75 155 PRO A O 1
ATOM 1239 N N . ALA A 1 156 ? 18.779 -12.020 -2.515 1.00 56.31 156 ALA A N 1
ATOM 1240 C CA . ALA A 1 156 ? 18.905 -12.181 -3.956 1.00 56.31 156 ALA A CA 1
ATOM 1241 C C . ALA A 1 156 ? 19.702 -10.994 -4.513 1.00 56.31 156 ALA A C 1
ATOM 1243 O O . ALA A 1 156 ? 19.243 -9.855 -4.517 1.00 56.31 156 ALA A O 1
ATOM 1244 N N . THR A 1 157 ? 20.941 -11.252 -4.924 1.00 60.06 157 THR A N 1
ATOM 1245 C CA . THR A 1 157 ? 21.831 -10.197 -5.397 1.00 60.06 157 THR A CA 1
ATOM 1246 C C . THR A 1 157 ? 21.584 -10.018 -6.889 1.00 60.06 157 THR A C 1
ATOM 1248 O O . THR A 1 157 ? 21.969 -10.869 -7.693 1.00 60.06 157 THR A O 1
ATOM 1251 N N . SER A 1 158 ? 20.926 -8.928 -7.273 1.00 67.75 158 SER A N 1
ATOM 1252 C CA . SER A 1 158 ? 20.850 -8.504 -8.671 1.00 67.75 158 SER A CA 1
ATOM 1253 C C . SER A 1 158 ? 22.035 -7.604 -9.003 1.00 67.75 158 SER A C 1
ATOM 1255 O O . SER A 1 158 ? 22.324 -6.666 -8.259 1.00 67.75 158 SER A O 1
ATOM 1257 N N . ILE A 1 159 ? 22.709 -7.860 -10.120 1.00 77.06 159 ILE A N 1
ATOM 1258 C CA . ILE A 1 159 ? 23.728 -6.953 -10.651 1.00 77.06 159 ILE A CA 1
ATOM 1259 C C . ILE A 1 159 ? 23.030 -6.008 -11.628 1.00 77.06 159 ILE A C 1
ATOM 1261 O O . ILE A 1 159 ? 22.385 -6.456 -12.576 1.00 77.06 159 ILE A O 1
ATOM 1265 N N . ALA A 1 160 ? 23.151 -4.704 -11.381 1.00 81.25 160 ALA A N 1
ATOM 1266 C CA . ALA A 1 160 ? 22.688 -3.668 -12.291 1.00 81.25 160 ALA A CA 1
ATOM 1267 C C . ALA A 1 160 ? 23.853 -3.219 -13.182 1.00 81.25 160 ALA A C 1
ATOM 1269 O O . ALA A 1 160 ? 24.827 -2.644 -12.695 1.00 81.25 160 ALA A O 1
ATOM 1270 N N . SER A 1 161 ? 23.762 -3.457 -14.489 1.00 82.56 161 SER A N 1
ATOM 1271 C CA . SER A 1 161 ? 24.724 -2.955 -15.476 1.00 82.56 161 SER A CA 1
ATOM 1272 C C . SER A 1 161 ? 24.114 -1.785 -16.252 1.00 82.56 161 SER A C 1
ATOM 1274 O O . SER A 1 161 ? 22.939 -1.811 -16.621 1.00 82.56 161 SER A O 1
ATOM 1276 N N . ARG A 1 162 ? 24.872 -0.703 -16.484 1.00 78.56 162 ARG A N 1
ATOM 1277 C CA . ARG A 1 162 ? 24.366 0.441 -17.269 1.00 78.56 162 ARG A CA 1
ATOM 1278 C C . ARG A 1 162 ? 24.097 0.005 -18.708 1.00 78.56 162 ARG A C 1
ATOM 1280 O O . ARG A 1 162 ? 24.941 -0.629 -19.339 1.00 78.56 162 ARG A O 1
ATOM 1287 N N . ARG A 1 163 ? 22.957 0.412 -19.273 1.00 79.25 163 ARG A N 1
ATOM 1288 C CA . ARG A 1 163 ? 22.678 0.198 -20.701 1.00 79.25 163 ARG A CA 1
ATOM 1289 C C . ARG A 1 163 ? 23.701 0.957 -21.553 1.00 79.25 163 ARG A C 1
ATOM 1291 O O . ARG A 1 163 ? 23.918 2.152 -21.355 1.00 79.25 163 ARG A O 1
ATOM 1298 N N . ALA A 1 164 ? 24.274 0.292 -22.557 1.00 66.50 164 ALA A N 1
ATOM 1299 C CA . ALA A 1 164 ? 25.299 0.869 -23.437 1.00 66.50 164 ALA A CA 1
ATOM 1300 C C . ALA A 1 164 ? 24.842 2.149 -24.173 1.00 66.50 164 ALA A C 1
ATOM 1302 O O . ALA A 1 164 ? 25.648 3.037 -24.451 1.00 66.50 164 ALA A O 1
ATOM 1303 N N . ALA A 1 165 ? 23.544 2.272 -24.478 1.00 62.47 165 ALA A N 1
ATOM 1304 C CA . ALA A 1 165 ? 22.966 3.481 -25.072 1.00 62.47 165 ALA A CA 1
ATOM 1305 C C . ALA A 1 165 ? 23.031 4.693 -24.126 1.00 62.47 165 ALA A C 1
ATOM 1307 O O . ALA A 1 165 ? 23.349 5.795 -24.571 1.00 62.47 165 ALA A O 1
ATOM 1308 N N . CYS A 1 166 ? 22.815 4.477 -22.827 1.00 56.47 166 CYS A N 1
ATOM 1309 C CA . CYS A 1 166 ? 22.925 5.520 -21.816 1.00 56.47 166 CYS A CA 1
ATOM 1310 C C . CYS A 1 166 ? 24.387 5.863 -21.502 1.00 56.47 166 CYS A C 1
ATOM 1312 O O . CYS A 1 166 ? 24.728 7.038 -21.420 1.00 56.47 166 CYS A O 1
ATOM 1314 N N . LEU A 1 167 ? 25.275 4.864 -21.422 1.00 57.56 167 LEU A N 1
ATOM 1315 C CA . LEU A 1 167 ? 26.709 5.091 -21.194 1.00 57.56 167 LEU A CA 1
ATOM 1316 C C . LEU A 1 167 ? 27.295 6.104 -22.196 1.00 57.56 167 LEU A C 1
ATOM 1318 O O . LEU A 1 167 ? 28.059 6.989 -21.819 1.00 57.56 167 LEU A O 1
ATOM 1322 N N . ARG A 1 168 ? 26.872 6.025 -23.467 1.00 56.31 168 ARG A N 1
ATOM 1323 C CA . ARG A 1 168 ? 27.244 6.991 -24.510 1.00 56.31 168 ARG A CA 1
ATOM 1324 C C . ARG A 1 168 ? 26.742 8.407 -24.227 1.00 56.31 168 ARG A C 1
ATOM 1326 O O . ARG A 1 168 ? 27.486 9.343 -24.487 1.00 56.31 168 ARG A O 1
ATOM 1333 N N . GLN A 1 169 ? 25.534 8.568 -23.682 1.00 60.03 169 GLN A N 1
ATOM 1334 C CA . GLN A 1 169 ? 24.979 9.876 -23.313 1.00 60.03 169 GLN A CA 1
ATOM 1335 C C . GLN A 1 169 ? 25.755 10.507 -22.150 1.00 60.03 169 GLN A C 1
ATOM 1337 O O . GLN A 1 169 ? 26.107 11.685 -22.231 1.00 60.03 169 GLN A O 1
ATOM 1342 N N . THR A 1 170 ? 26.098 9.724 -21.120 1.00 57.34 170 THR A N 1
ATOM 1343 C CA . THR A 1 170 ? 26.929 10.183 -19.995 1.00 57.34 170 THR A CA 1
ATOM 1344 C C . THR A 1 170 ? 28.330 10.577 -20.453 1.00 57.34 170 THR A C 1
ATOM 1346 O O . THR A 1 170 ? 28.830 11.617 -20.040 1.00 57.34 170 THR A O 1
ATOM 1349 N N . LEU A 1 171 ? 28.945 9.799 -21.352 1.00 59.22 171 LEU A N 1
ATOM 1350 C CA . LEU A 1 171 ? 30.256 10.122 -21.926 1.00 59.22 171 LEU A CA 1
ATOM 1351 C C . LEU A 1 171 ? 30.217 11.399 -22.778 1.00 59.22 171 LEU A C 1
ATOM 1353 O O . LEU A 1 171 ? 31.114 12.230 -22.664 1.00 59.22 171 LEU A O 1
ATOM 1357 N N . THR A 1 172 ? 29.167 11.616 -23.580 1.00 59.88 172 THR A N 1
ATOM 1358 C CA . THR A 1 172 ? 28.989 12.904 -24.275 1.00 59.88 172 THR A CA 1
ATOM 1359 C C . THR A 1 172 ? 28.772 14.062 -23.307 1.00 59.88 172 THR A C 1
ATOM 1361 O O . THR A 1 172 ? 29.379 15.105 -23.499 1.00 59.88 172 THR A O 1
ATOM 1364 N N . SER A 1 173 ? 27.988 13.878 -22.241 1.00 59.50 173 SER A N 1
ATOM 1365 C CA . SER A 1 173 ? 27.760 14.922 -21.235 1.00 59.50 173 SER A CA 1
ATOM 1366 C C . SER A 1 173 ? 29.040 15.279 -20.473 1.00 59.50 173 SER A C 1
ATOM 1368 O O . SER A 1 173 ? 29.298 16.456 -20.258 1.00 59.50 173 SER A O 1
ATOM 1370 N N . LEU A 1 174 ? 29.882 14.301 -20.131 1.00 61.84 174 LEU A N 1
ATOM 1371 C CA . LEU A 1 174 ? 31.197 14.540 -19.525 1.00 61.84 174 LEU A CA 1
ATOM 1372 C C . LEU A 1 174 ? 32.154 15.254 -20.494 1.00 61.84 174 LEU A C 1
ATOM 1374 O O . LEU A 1 174 ? 32.880 16.164 -20.093 1.00 61.84 174 LEU A O 1
ATOM 1378 N N . ASN A 1 175 ? 32.121 14.902 -21.781 1.00 67.19 175 ASN A N 1
ATOM 1379 C CA . ASN A 1 175 ? 32.877 15.610 -22.818 1.00 67.19 175 ASN A CA 1
ATOM 1380 C C . ASN A 1 175 ? 32.372 17.047 -23.037 1.00 67.19 175 ASN A C 1
ATOM 1382 O O . ASN A 1 175 ? 33.159 17.942 -23.333 1.00 67.19 175 ASN A O 1
ATOM 1386 N N . ASP A 1 176 ? 31.075 17.294 -22.873 1.00 65.19 176 ASP A N 1
ATOM 1387 C CA . ASP A 1 176 ? 30.501 18.636 -22.960 1.00 65.19 176 ASP A CA 1
ATOM 1388 C C . ASP A 1 176 ? 30.828 19.462 -21.707 1.00 65.19 176 ASP A C 1
ATOM 1390 O O . ASP A 1 176 ? 31.206 20.623 -21.829 1.00 65.19 176 ASP A O 1
ATOM 1394 N N . LEU A 1 177 ? 30.808 18.864 -20.512 1.00 59.16 177 LEU A N 1
ATOM 1395 C CA . LEU A 1 177 ? 31.233 19.524 -19.273 1.00 59.16 177 LEU A CA 1
ATOM 1396 C C . LEU A 1 177 ? 32.727 19.855 -19.270 1.00 59.16 177 LEU A C 1
ATOM 1398 O O . LEU A 1 177 ? 33.109 20.923 -18.807 1.00 59.16 177 LEU A O 1
ATOM 1402 N N . THR A 1 178 ? 33.582 18.992 -19.820 1.00 63.78 178 THR A N 1
ATOM 1403 C CA . THR A 1 178 ? 35.019 19.287 -19.968 1.00 63.78 178 THR A CA 1
ATOM 1404 C C . THR A 1 178 ? 35.284 20.374 -21.009 1.00 63.78 178 THR A C 1
ATOM 1406 O O . THR A 1 178 ? 36.184 21.191 -20.814 1.00 63.78 178 THR A O 1
ATOM 1409 N N . LYS A 1 179 ? 34.477 20.459 -22.075 1.00 68.75 179 LYS A N 1
ATOM 1410 C CA . LYS A 1 179 ? 34.495 21.604 -23.001 1.00 68.75 179 LYS A CA 1
ATOM 1411 C C . LYS A 1 179 ? 34.030 22.892 -22.326 1.00 68.75 179 LYS A C 1
ATOM 1413 O O . LYS A 1 179 ? 34.696 23.906 -22.479 1.00 68.75 179 LYS A O 1
ATOM 1418 N N . ILE A 1 180 ? 32.940 22.853 -21.559 1.00 62.00 180 ILE A N 1
ATOM 1419 C CA . ILE A 1 180 ? 32.435 24.010 -20.803 1.00 62.00 180 ILE A CA 1
ATOM 1420 C C . ILE A 1 180 ? 33.477 24.467 -19.778 1.00 62.00 180 ILE A C 1
ATOM 1422 O O . ILE A 1 180 ? 33.788 25.649 -19.717 1.00 62.00 180 ILE A O 1
ATOM 1426 N N . ASN A 1 181 ? 34.089 23.539 -19.043 1.00 56.97 181 ASN A N 1
ATOM 1427 C CA . ASN A 1 181 ? 35.144 23.838 -18.078 1.00 56.97 181 ASN A CA 1
ATOM 1428 C C . ASN A 1 181 ? 36.362 24.497 -18.765 1.00 56.97 181 ASN A C 1
ATOM 1430 O O . ASN A 1 181 ? 36.849 25.523 -18.305 1.00 56.97 181 ASN A O 1
ATOM 1434 N N . ARG A 1 182 ? 36.774 24.010 -19.946 1.00 62.31 182 ARG A N 1
ATOM 1435 C CA . ARG A 1 182 ? 37.819 24.660 -20.766 1.00 62.31 182 ARG A CA 1
ATOM 1436 C C . ARG A 1 182 ? 37.437 26.053 -21.281 1.00 62.31 182 ARG A C 1
ATOM 1438 O O . ARG A 1 182 ? 38.325 26.883 -21.443 1.00 62.31 182 ARG A O 1
ATOM 1445 N N . ILE A 1 183 ? 36.157 26.310 -21.552 1.00 66.00 183 ILE A N 1
ATOM 1446 C CA . ILE A 1 183 ? 35.664 27.631 -21.975 1.00 66.00 183 ILE A CA 1
ATOM 1447 C C . ILE A 1 183 ? 35.659 28.609 -20.794 1.00 66.00 183 ILE A C 1
ATOM 1449 O O . ILE A 1 183 ? 36.050 29.759 -20.958 1.00 66.00 183 ILE A O 1
ATOM 1453 N N . VAL A 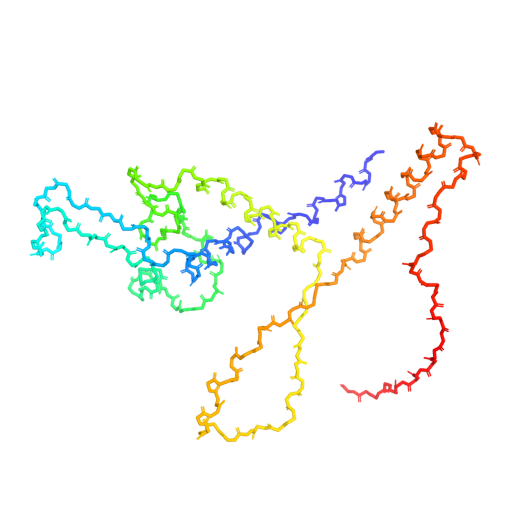1 184 ? 35.238 28.154 -19.611 1.00 61.78 184 VAL A N 1
ATOM 1454 C CA . VAL A 1 184 ? 35.098 29.000 -18.415 1.00 61.78 184 VAL A CA 1
ATOM 1455 C C . VAL A 1 184 ? 36.449 29.290 -17.754 1.00 61.78 184 VAL A C 1
ATOM 1457 O O . VAL A 1 184 ? 36.660 30.399 -17.275 1.00 61.78 184 VAL A O 1
ATOM 1460 N N . HIS A 1 185 ? 37.374 28.327 -17.745 1.00 62.28 185 HIS A N 1
ATOM 1461 C CA . HIS A 1 185 ? 38.639 28.437 -17.006 1.00 62.28 185 HIS A CA 1
ATOM 1462 C C . HIS A 1 185 ? 39.885 28.593 -17.896 1.00 62.28 185 HIS A C 1
ATOM 1464 O O . HIS A 1 185 ? 40.994 28.734 -17.382 1.00 62.28 185 HIS A O 1
ATOM 1470 N N . GLY A 1 186 ? 39.725 28.600 -19.225 1.00 52.19 186 GLY A N 1
ATOM 1471 C CA . GLY A 1 186 ? 40.834 28.682 -20.177 1.00 52.19 186 GLY A CA 1
ATOM 1472 C C . GLY A 1 186 ? 41.779 27.464 -20.134 1.00 52.19 186 GLY A C 1
ATOM 1473 O O . GLY A 1 186 ? 41.609 26.552 -19.324 1.00 52.19 186 GLY A O 1
ATOM 1474 N N . PRO A 1 187 ? 42.800 27.400 -21.010 1.00 56.25 187 PRO A N 1
ATOM 1475 C CA . PRO A 1 187 ? 43.683 26.232 -21.132 1.00 56.25 187 PRO A CA 1
ATOM 1476 C C . PRO A 1 187 ? 44.618 25.986 -19.934 1.00 56.25 187 PRO A C 1
ATOM 1478 O O . PRO A 1 187 ? 45.341 24.993 -19.940 1.00 56.25 187 PRO A O 1
ATOM 1481 N N . ALA A 1 188 ? 44.649 26.883 -18.943 1.00 48.91 188 ALA A N 1
ATOM 1482 C CA . ALA A 1 188 ? 45.755 27.005 -17.991 1.00 48.91 188 ALA A CA 1
ATOM 1483 C C . ALA A 1 188 ? 45.371 26.842 -16.508 1.00 48.91 188 ALA A C 1
ATOM 1485 O O . ALA A 1 188 ? 46.144 27.235 -15.640 1.00 48.91 188 ALA A O 1
ATOM 1486 N N . ALA A 1 189 ? 44.230 26.230 -16.186 1.00 44.91 189 ALA A N 1
ATOM 1487 C CA . ALA A 1 189 ? 43.925 25.828 -14.811 1.00 44.91 189 ALA A CA 1
ATOM 1488 C C . ALA A 1 189 ? 44.248 24.335 -14.584 1.00 44.91 189 ALA A C 1
ATOM 1490 O O . ALA A 1 189 ? 43.360 23.486 -14.522 1.00 44.91 189 ALA A O 1
ATOM 1491 N N . GLY A 1 190 ? 45.539 24.007 -14.467 1.00 41.94 190 GLY A N 1
ATOM 1492 C CA . GLY A 1 190 ? 45.963 22.956 -13.528 1.00 41.94 190 GLY A CA 1
ATOM 1493 C C . GLY A 1 190 ? 45.869 23.535 -12.109 1.00 41.94 190 GLY A C 1
ATOM 1494 O O . GLY A 1 190 ? 45.990 24.740 -11.944 1.00 41.94 190 GLY A O 1
ATOM 1495 N N . LEU A 1 191 ? 45.612 22.823 -11.020 1.00 46.34 191 LEU A N 1
ATOM 1496 C CA . LEU A 1 191 ? 45.565 21.407 -10.683 1.00 46.34 191 LEU A CA 1
ATOM 1497 C C . LEU A 1 191 ? 44.548 21.263 -9.535 1.00 46.34 191 LEU A C 1
ATOM 1499 O O . LEU A 1 191 ? 44.471 22.152 -8.698 1.00 46.34 191 LEU A O 1
ATOM 1503 N N . LEU A 1 192 ? 43.906 20.100 -9.414 1.00 36.84 192 LEU A N 1
ATOM 1504 C CA . LEU A 1 192 ? 44.025 19.259 -8.214 1.00 36.84 192 LEU A CA 1
ATOM 1505 C C . LEU A 1 192 ? 43.858 17.805 -8.660 1.00 36.84 192 LEU A C 1
ATOM 1507 O O . LEU A 1 192 ? 42.775 17.223 -8.662 1.00 36.84 192 LEU A O 1
ATOM 1511 N N . THR A 1 193 ? 44.975 17.227 -9.091 1.00 41.06 193 THR A N 1
ATOM 1512 C CA . THR A 1 193 ? 45.166 15.783 -9.089 1.00 41.06 193 THR A CA 1
ATOM 1513 C C . THR A 1 193 ? 45.222 15.330 -7.633 1.00 41.06 193 THR A C 1
ATOM 1515 O O . THR A 1 193 ? 46.268 15.443 -7.002 1.00 41.06 193 THR A O 1
ATOM 1518 N N . ASN A 1 194 ? 44.126 14.793 -7.098 1.00 31.80 194 ASN A N 1
ATOM 1519 C CA . ASN A 1 194 ? 44.248 13.826 -6.013 1.00 31.80 194 ASN A CA 1
ATOM 1520 C C . ASN A 1 194 ? 44.363 12.441 -6.641 1.00 31.80 194 ASN A C 1
ATOM 1522 O O . ASN A 1 194 ? 43.399 11.813 -7.074 1.00 31.80 194 ASN A O 1
ATOM 1526 N N . SER A 1 195 ? 45.615 12.015 -6.722 1.00 39.38 195 SER A N 1
ATOM 1527 C CA . SER A 1 195 ? 46.060 10.645 -6.880 1.00 39.38 195 SER A CA 1
ATOM 1528 C C . SER A 1 195 ? 45.432 9.742 -5.815 1.00 39.38 195 SER A C 1
ATOM 1530 O O . SER A 1 195 ? 45.925 9.700 -4.694 1.00 39.38 195 SER A O 1
ATOM 1532 N N . THR A 1 196 ? 44.367 9.012 -6.147 1.00 33.75 196 THR A N 1
ATOM 1533 C CA . THR A 1 196 ? 44.190 7.583 -5.802 1.00 33.75 196 THR A CA 1
ATOM 1534 C C . THR A 1 196 ? 42.934 7.032 -6.475 1.00 33.75 196 THR A C 1
ATOM 1536 O O . THR A 1 196 ? 41.865 6.928 -5.890 1.00 33.75 196 THR A O 1
ATOM 1539 N N . LEU A 1 197 ? 43.070 6.660 -7.741 1.00 34.66 197 LEU A N 1
ATOM 1540 C CA . LEU A 1 197 ? 42.559 5.385 -8.237 1.00 34.66 197 LEU A CA 1
ATOM 1541 C C . LEU A 1 197 ? 43.368 5.084 -9.492 1.00 34.66 197 LEU A C 1
ATOM 1543 O O . LEU A 1 197 ? 43.300 5.773 -10.505 1.00 34.66 197 LEU A O 1
ATOM 1547 N N . SER A 1 198 ? 44.265 4.135 -9.287 1.00 31.05 198 SER A N 1
ATOM 1548 C CA . SER A 1 198 ? 45.233 3.561 -10.199 1.00 31.05 198 SER A CA 1
ATOM 1549 C C . SER A 1 198 ? 44.693 3.324 -11.610 1.00 31.05 198 SER A C 1
ATOM 1551 O O . SER A 1 198 ? 43.532 2.987 -11.834 1.00 31.05 198 SER A O 1
ATOM 1553 N N . GLN A 1 199 ? 45.611 3.506 -12.550 1.00 37.53 199 GLN A N 1
ATOM 1554 C CA . GLN A 1 199 ? 45.490 3.274 -13.980 1.00 37.53 199 GLN A CA 1
ATOM 1555 C C . GLN A 1 199 ? 45.182 1.802 -14.358 1.00 37.53 199 GLN A C 1
ATOM 1557 O O . GLN A 1 199 ? 45.210 0.921 -13.497 1.00 37.53 199 GLN A O 1
ATOM 1562 N N . PRO A 1 200 ? 44.834 1.547 -15.637 1.00 42.38 200 PRO A N 1
ATOM 1563 C CA . PRO A 1 200 ? 44.121 0.362 -16.096 1.00 42.38 200 PRO A CA 1
ATOM 1564 C C . PRO A 1 200 ? 45.056 -0.839 -16.265 1.00 42.38 200 PRO A C 1
ATOM 1566 O O . PRO A 1 200 ? 46.159 -0.694 -16.783 1.00 42.38 200 PRO A O 1
ATOM 1569 N N . LEU A 1 201 ? 44.588 -2.034 -15.899 1.00 28.52 201 LEU A N 1
ATOM 1570 C CA . LEU A 1 201 ? 45.225 -3.277 -16.330 1.00 28.52 201 LEU A CA 1
ATOM 1571 C C . LEU A 1 201 ? 44.547 -3.745 -17.623 1.00 28.52 201 LEU A C 1
ATOM 1573 O O . LEU A 1 201 ? 43.407 -4.211 -17.609 1.00 28.52 201 LEU A O 1
ATOM 1577 N N . ILE A 1 202 ? 45.250 -3.565 -18.736 1.00 39.28 202 ILE A N 1
ATOM 1578 C CA . ILE A 1 202 ? 45.052 -4.336 -19.961 1.00 39.28 202 ILE A CA 1
ATOM 1579 C C . ILE A 1 202 ? 45.989 -5.556 -19.877 1.00 39.28 202 ILE A C 1
ATOM 1581 O O . ILE A 1 202 ? 47.098 -5.449 -19.359 1.00 39.28 202 ILE A O 1
ATOM 1585 N N . ASP A 1 203 ? 45.482 -6.678 -20.388 1.00 29.78 203 ASP A N 1
ATOM 1586 C CA . ASP A 1 203 ? 46.110 -7.977 -20.668 1.00 29.78 203 ASP A CA 1
ATOM 1587 C C . ASP A 1 203 ? 46.240 -9.012 -19.537 1.00 29.78 203 ASP A C 1
ATOM 1589 O O . ASP A 1 203 ? 47.213 -9.098 -18.795 1.00 29.78 203 ASP A O 1
ATOM 1593 N N . SER A 1 204 ? 45.288 -9.950 -19.536 1.00 29.94 204 SER A N 1
ATOM 1594 C CA . SER A 1 204 ? 45.660 -11.347 -19.779 1.00 29.94 204 SER A CA 1
ATOM 1595 C C . SER A 1 204 ? 44.574 -12.028 -20.613 1.00 29.94 204 SER A C 1
ATOM 1597 O O . SER A 1 204 ? 43.410 -12.125 -20.221 1.00 29.94 204 SER A O 1
ATOM 1599 N N . GLU A 1 205 ? 44.964 -12.469 -21.808 1.00 41.25 205 GLU A N 1
ATOM 1600 C CA . GLU A 1 205 ? 44.221 -13.444 -22.591 1.00 41.25 205 GLU A CA 1
ATOM 1601 C C . GLU A 1 205 ? 43.916 -14.665 -21.717 1.00 41.25 205 GLU A C 1
ATOM 1603 O O . GLU A 1 205 ? 44.808 -15.395 -21.295 1.00 41.25 205 GLU A O 1
ATOM 1608 N N . THR A 1 206 ? 42.636 -14.940 -21.498 1.00 31.91 206 THR A N 1
ATOM 1609 C CA . THR A 1 206 ? 42.173 -16.304 -21.248 1.00 31.91 206 THR A CA 1
ATOM 1610 C C . THR A 1 206 ? 41.153 -16.637 -22.320 1.00 31.91 206 THR A C 1
ATOM 1612 O O . THR A 1 206 ? 39.958 -16.372 -22.207 1.00 31.91 206 THR A O 1
ATOM 1615 N N . LYS A 1 207 ? 41.667 -17.220 -23.409 1.00 37.94 207 LYS A N 1
ATOM 1616 C CA . LYS A 1 207 ? 40.898 -18.109 -24.280 1.00 37.94 207 LYS A CA 1
ATOM 1617 C C . LYS A 1 207 ? 40.197 -19.133 -23.387 1.00 37.94 207 LYS A C 1
ATOM 1619 O O . LYS A 1 207 ? 40.849 -20.021 -22.846 1.00 37.94 207 LYS A O 1
ATOM 1624 N N . VAL A 1 208 ? 38.881 -19.029 -23.265 1.00 34.91 208 VAL A N 1
ATOM 1625 C CA . VAL A 1 208 ? 38.042 -20.148 -22.833 1.00 34.91 208 VAL A CA 1
ATOM 1626 C C . VAL A 1 208 ? 37.268 -20.598 -24.071 1.00 34.91 208 VAL A C 1
ATOM 1628 O O . VAL A 1 208 ? 36.644 -19.758 -24.726 1.00 34.91 208 VAL A O 1
ATOM 1631 N N . PRO A 1 209 ? 37.384 -21.873 -24.477 1.00 31.69 209 PRO A N 1
ATOM 1632 C CA . PRO A 1 209 ? 36.897 -22.329 -25.766 1.00 31.69 209 PRO A CA 1
ATOM 1633 C C . PRO A 1 209 ? 35.371 -22.320 -25.800 1.00 31.69 209 PRO A C 1
ATOM 1635 O O . PRO A 1 209 ? 34.701 -22.810 -24.892 1.00 31.69 209 PRO A O 1
ATOM 1638 N N . VAL A 1 210 ? 34.836 -21.784 -26.893 1.00 40.25 210 VAL A N 1
ATOM 1639 C CA . VAL A 1 210 ? 33.446 -21.976 -27.291 1.00 40.25 210 VAL A CA 1
ATOM 1640 C C . VAL A 1 210 ? 33.344 -23.395 -27.846 1.00 40.25 210 VAL A C 1
ATOM 1642 O O . VAL A 1 210 ? 33.945 -23.691 -28.878 1.00 40.25 210 VAL A O 1
ATOM 1645 N N . ALA A 1 211 ? 32.614 -24.269 -27.158 1.00 29.80 211 ALA A N 1
ATOM 1646 C CA . ALA A 1 211 ? 32.124 -25.517 -27.731 1.00 29.80 211 ALA A CA 1
ATOM 1647 C C . ALA A 1 211 ? 30.617 -25.368 -28.006 1.00 29.80 211 ALA A C 1
ATOM 1649 O O . ALA A 1 211 ? 29.917 -24.765 -27.188 1.00 29.80 211 ALA A O 1
ATOM 1650 N N . PRO A 1 212 ? 30.130 -25.856 -29.159 1.00 40.16 212 PRO A N 1
ATOM 1651 C CA . PRO A 1 212 ? 28.746 -25.692 -29.579 1.00 40.16 212 PRO A CA 1
ATOM 1652 C C . PRO A 1 212 ? 27.858 -26.697 -28.845 1.00 40.16 212 PRO A C 1
ATOM 1654 O O . PRO A 1 212 ? 28.305 -27.819 -28.636 1.00 40.16 212 PRO A O 1
ATOM 1657 N N . TRP A 1 213 ? 26.664 -26.268 -28.435 1.00 42.75 213 TRP A N 1
ATOM 1658 C CA . TRP A 1 213 ? 25.326 -26.799 -28.757 1.00 42.75 213 TRP A CA 1
ATOM 1659 C C . TRP A 1 213 ? 24.293 -25.860 -28.123 1.00 42.75 213 TRP A C 1
ATOM 1661 O O . TRP A 1 213 ? 24.442 -25.547 -26.920 1.00 42.75 213 TRP A O 1
#

Foldseek 3Di:
DPPVVVVVPVLCPCLPPLLLLLQVQLCCLQCQVAQFPDWDFACAFDADPNDTDHGGDTHTHRSNCLSVPCVLDPDSDRDSNVCVVDVDDAQAPHSSGDSQHHDPRGNPCSVVVSVVVSVVSSCQVSFWDKDWPDDPPDDDDDPPDPCCVVVVVDPGDIDTDTDPVVVVVVVVVVVVVVVVCCVVPPPDDDDDPPDDDDDDDDDDDDDDDDDDD

InterPro domains:
  IPR001128 Cytochrome P450 [PF00067] (25-134)
  IPR002401 Cytochrome P450, E-class, group I [PR00463] (21-39)
  IPR002401 Cytochrome P450, E-class, group I [PR00463] (97-107)
  IPR002401 Cytochrome P450, E-class, group I [PR00463] (107-130)
  IPR017972 Cytochrome P450, conserved site [PS00086] (100-109)
  IPR036396 Cytochrome P450 superfamily [G3DSA:1.10.630.10] (25-152)
  IPR036396 Cytochrome P450 superfamily [SSF48264] (25-137)

Organism: Colocasia esculenta (NCBI:txid4460)

Secondary structure (DSSP, 8-state):
-HHHHHHHHHHTGGGGSHHHHHHHHHHHHHS-SSTT-SPEE-SS-EEETTEEE-TT-EE---HHHHTT-TTTSS-SS--TTHHHHS---SSSS-TT--TT--GGG--TTHHHHHHHHHHHHHHHHHHEEEEE------S---TT-GGGGGGG-S---EEEEE-HHHHHHHHHHHHHHHHHHHHHH-TT--------S----------------